Protein AF-A0A0C9ZPS2-F1 (afdb_monomer_lite)

Foldseek 3Di:
DPQDPDPDDPVLVVLVVLLVVLVVCLVPVAPDAAALVLLVVLLVVLVVQLVCLVVDPQRLQLDHNVVSVVLNVVSVVLSVRHRHRDSVSSNSSSVSSSSVSVSCSRQVNPDDQGNPGLLDASVDDDDDPDPVVVVVCCVLLLNLLVVLLSLLSSQQHSLAGSVVSVLVVLVVLLVVLVVLLVLLVVLLVVLVVVLPDPLLVVDPLLNVLSVLLNVLSVQLNVLSVVSNVVSVVCSPDDSVVVSVVLVVQQPDPNGCSVVSCSSSSSVSSNVSSVVSNVVSVVVSQVPPPDPVSCVVVVVVVVVVVVVVVVVSCVVVPVPCVVVVVCVVVVCCVVVVVVPVPD

Radius of gyration: 28.81 Å; chains: 1; bounding box: 61×49×98 Å

Structure (mmCIF, N/CA/C/O backbone):
data_AF-A0A0C9ZPS2-F1
#
_entry.id   AF-A0A0C9ZPS2-F1
#
loop_
_atom_site.group_PDB
_atom_site.id
_atom_site.type_symbol
_atom_site.label_atom_id
_atom_site.label_alt_id
_atom_site.label_comp_id
_atom_site.label_asym_id
_atom_site.label_entity_id
_atom_site.label_seq_id
_atom_site.pdbx_PDB_ins_code
_atom_site.Cartn_x
_atom_site.Cartn_y
_atom_site.Cartn_z
_atom_site.occupancy
_atom_site.B_iso_or_equiv
_atom_site.auth_seq_id
_atom_site.auth_comp_id
_atom_site.auth_asym_id
_atom_site.auth_atom_id
_atom_site.pdbx_PDB_model_num
ATOM 1 N N . MET A 1 1 ? -22.170 5.624 14.300 1.00 45.09 1 MET A N 1
ATOM 2 C CA . MET A 1 1 ? -23.322 4.690 14.312 1.00 45.09 1 MET A CA 1
ATOM 3 C C . MET A 1 1 ? -24.241 4.831 13.096 1.00 45.09 1 MET A C 1
ATOM 5 O O . MET A 1 1 ? -24.738 3.811 12.652 1.00 45.09 1 MET A O 1
ATOM 9 N N . ASN A 1 2 ? -24.430 6.018 12.502 1.00 38.62 2 ASN A N 1
ATOM 10 C CA . ASN A 1 2 ? -25.438 6.270 11.446 1.00 38.62 2 ASN A CA 1
ATOM 11 C C . ASN A 1 2 ? -25.177 5.662 10.044 1.00 38.62 2 ASN A C 1
ATOM 13 O O . ASN A 1 2 ? -25.732 6.153 9.067 1.00 38.62 2 ASN A O 1
ATOM 17 N N . LYS A 1 3 ? -24.326 4.640 9.900 1.00 58.53 3 LYS A N 1
ATOM 18 C CA . LYS A 1 3 ? -23.924 4.117 8.576 1.00 58.53 3 LYS A CA 1
ATOM 19 C C . LYS A 1 3 ? -24.076 2.605 8.386 1.00 58.53 3 LYS A C 1
ATOM 21 O O . LYS A 1 3 ? -23.856 2.121 7.285 1.00 58.53 3 LYS A O 1
ATOM 26 N N . ILE A 1 4 ? -24.469 1.867 9.424 1.00 65.75 4 ILE A N 1
ATOM 27 C CA . ILE A 1 4 ? -24.630 0.408 9.355 1.00 65.75 4 ILE A CA 1
ATOM 28 C C . ILE A 1 4 ? -26.065 0.100 8.913 1.00 65.75 4 ILE A C 1
ATOM 30 O O . ILE A 1 4 ? -27.012 0.613 9.510 1.00 65.75 4 ILE A O 1
ATOM 34 N N . ARG A 1 5 ? -26.229 -0.695 7.850 1.00 69.31 5 ARG A N 1
ATOM 35 C CA . ARG A 1 5 ? -27.532 -1.087 7.277 1.00 69.31 5 ARG A CA 1
ATOM 36 C C . ARG A 1 5 ? -27.808 -2.563 7.582 1.00 69.31 5 ARG A C 1
ATOM 38 O O . ARG A 1 5 ? -26.869 -3.314 7.776 1.00 69.31 5 ARG A O 1
ATOM 45 N N . GLY A 1 6 ? -29.069 -2.992 7.610 1.00 73.50 6 GLY A N 1
ATOM 46 C CA . GLY A 1 6 ? -29.407 -4.421 7.762 1.00 73.50 6 GLY A CA 1
ATOM 47 C C . GLY A 1 6 ? -29.351 -4.969 9.195 1.00 73.50 6 GLY A C 1
ATOM 48 O O . GLY A 1 6 ? -29.211 -6.170 9.396 1.00 73.50 6 GLY A O 1
ATOM 49 N N . VAL A 1 7 ? -29.453 -4.109 10.216 1.00 78.69 7 VAL A N 1
ATOM 50 C CA . VAL A 1 7 ? -29.582 -4.560 11.612 1.00 78.69 7 VAL A CA 1
ATOM 51 C C . VAL A 1 7 ? -31.034 -4.948 11.893 1.00 78.69 7 VAL A C 1
ATOM 53 O O . VAL A 1 7 ? -31.876 -4.076 12.091 1.00 78.69 7 VAL A O 1
ATOM 56 N N . GLU A 1 8 ? -31.316 -6.251 11.939 1.00 80.06 8 GLU A N 1
ATOM 57 C CA . GLU A 1 8 ? -32.680 -6.774 12.141 1.00 80.06 8 GLU A CA 1
ATOM 58 C C . GLU A 1 8 ? -32.871 -7.446 13.512 1.00 80.06 8 GLU A C 1
ATOM 60 O O . GLU A 1 8 ? -33.899 -7.275 14.171 1.00 80.06 8 GLU A O 1
ATOM 65 N N . HIS A 1 9 ? -31.864 -8.175 14.003 1.00 84.44 9 HIS A N 1
ATOM 66 C CA . HIS A 1 9 ? -31.984 -8.945 15.241 1.00 84.44 9 HIS A CA 1
ATOM 67 C C . HIS A 1 9 ? -31.582 -8.155 16.495 1.00 84.44 9 HIS A C 1
ATOM 69 O O . HIS A 1 9 ? -30.502 -7.565 16.586 1.00 84.44 9 HIS A O 1
ATOM 75 N N . LYS A 1 10 ? -32.403 -8.253 17.551 1.00 85.12 10 LYS A N 1
ATOM 76 C CA . LYS A 1 10 ? -32.130 -7.644 18.870 1.00 85.12 10 LYS A CA 1
ATOM 77 C C . LYS A 1 10 ? -30.831 -8.143 19.515 1.00 85.12 10 LYS A C 1
ATOM 79 O O . LYS A 1 10 ? -30.167 -7.384 20.217 1.00 85.12 10 LYS A O 1
ATOM 84 N N . SER A 1 11 ? -30.445 -9.394 19.256 1.00 84.56 11 SER A N 1
ATOM 85 C CA . SER A 1 11 ? -29.170 -9.967 19.711 1.00 84.56 11 SER A CA 1
ATOM 86 C C . SER A 1 11 ? -27.966 -9.174 19.207 1.00 84.56 11 SER A C 1
ATOM 88 O O . SER A 1 11 ? -26.976 -9.048 19.921 1.00 84.56 11 SER A O 1
ATOM 90 N N . HIS A 1 12 ? -28.068 -8.604 18.006 1.00 87.94 12 HIS A N 1
ATOM 91 C CA . HIS A 1 12 ? -27.021 -7.786 17.416 1.00 87.94 12 HIS A CA 1
ATOM 92 C C . HIS A 1 12 ? -27.020 -6.357 17.977 1.00 87.94 12 HIS A C 1
ATOM 94 O O . HIS A 1 12 ? -25.969 -5.824 18.335 1.00 87.94 12 HIS A O 1
ATOM 100 N N . VAL A 1 13 ? -28.213 -5.775 18.166 1.00 89.38 13 VAL A N 1
ATOM 101 C CA . VAL A 1 13 ? -28.405 -4.459 18.811 1.00 89.38 13 VAL A CA 1
ATOM 102 C C . VAL A 1 13 ? -27.791 -4.415 20.216 1.00 89.38 13 VAL A C 1
ATOM 104 O O . VAL A 1 13 ? -27.315 -3.362 20.641 1.00 89.38 13 VAL A O 1
ATOM 107 N N . ARG A 1 14 ? -27.714 -5.556 20.919 1.00 92.06 14 ARG A N 1
ATOM 108 C CA . ARG A 1 14 ? -27.013 -5.668 22.208 1.00 92.06 14 ARG A CA 1
ATOM 109 C C . ARG A 1 14 ? -25.600 -5.085 22.156 1.00 92.06 14 ARG A C 1
ATOM 111 O O . ARG A 1 14 ? -25.243 -4.337 23.055 1.00 92.06 14 ARG A O 1
ATOM 118 N N . TYR A 1 15 ? -24.814 -5.372 21.116 1.00 92.25 15 TYR A N 1
ATOM 119 C CA . TYR A 1 15 ? -23.437 -4.873 21.024 1.00 92.25 15 TYR A CA 1
ATOM 120 C C . TYR A 1 15 ? -23.373 -3.349 20.876 1.00 92.25 15 TYR A C 1
ATOM 122 O O . TYR A 1 15 ? -22.506 -2.706 21.468 1.00 92.25 15 TYR A O 1
ATOM 130 N N . ALA A 1 16 ? -24.322 -2.758 20.144 1.00 90.62 16 ALA A N 1
ATOM 131 C CA . ALA A 1 16 ? -24.465 -1.308 20.049 1.00 90.62 16 ALA A CA 1
ATOM 132 C C . ALA A 1 16 ? -24.838 -0.677 21.398 1.00 90.62 16 ALA A C 1
ATOM 134 O O . ALA A 1 16 ? -24.255 0.339 21.780 1.00 90.62 16 ALA A O 1
ATOM 135 N N . LEU A 1 17 ? -25.776 -1.283 22.131 1.00 93.56 17 LEU A N 1
ATOM 136 C CA . LEU A 1 17 ? -26.173 -0.817 23.461 1.00 93.56 17 LEU A CA 1
ATOM 137 C C . LEU A 1 17 ? -25.036 -0.958 24.475 1.00 93.56 17 LEU A C 1
ATOM 139 O O . LEU A 1 17 ? -24.775 -0.018 25.218 1.00 93.56 17 LEU A O 1
ATOM 143 N N . GLU A 1 18 ? -24.315 -2.080 24.469 1.00 94.31 18 GLU A N 1
ATOM 144 C CA . GLU A 1 18 ? -23.120 -2.274 25.296 1.00 94.31 18 GLU A CA 1
ATOM 145 C C . GLU A 1 18 ? -22.061 -1.212 24.986 1.00 94.31 18 GLU A C 1
ATOM 147 O O . GLU A 1 18 ? -21.514 -0.602 25.903 1.00 94.31 18 GLU A O 1
ATOM 152 N N . ALA A 1 19 ? -21.801 -0.924 23.708 1.00 93.31 19 ALA A N 1
ATOM 153 C CA . ALA A 1 19 ? -20.870 0.133 23.328 1.00 93.31 19 ALA A CA 1
ATOM 154 C C . ALA A 1 19 ? -21.321 1.515 23.843 1.00 93.31 19 ALA A C 1
ATOM 156 O O . ALA A 1 19 ? -20.486 2.296 24.300 1.00 93.31 19 ALA A O 1
ATOM 157 N N . GLN A 1 20 ? -22.622 1.821 23.821 1.00 93.88 20 GLN A N 1
ATOM 158 C CA . GLN A 1 20 ? -23.152 3.070 24.384 1.00 93.88 20 GLN A CA 1
ATOM 159 C C . GLN A 1 20 ? -23.093 3.110 25.914 1.00 93.88 20 GLN A C 1
ATOM 161 O O . GLN A 1 20 ? -22.734 4.138 26.486 1.00 93.88 20 GLN A O 1
ATOM 166 N N . TYR A 1 21 ? -23.360 1.990 26.583 1.00 95.44 21 TYR A N 1
ATOM 167 C CA . TYR A 1 21 ? -23.183 1.868 28.026 1.00 95.44 21 TYR A CA 1
ATOM 168 C C . TYR A 1 21 ? -21.731 2.158 28.420 1.00 95.44 21 TYR A C 1
ATOM 170 O O . TYR A 1 21 ? -21.472 3.049 29.226 1.00 95.44 21 TYR A O 1
ATOM 178 N N . TRP A 1 22 ? -20.767 1.487 27.786 1.00 96.00 22 TRP A N 1
ATOM 179 C CA . TRP A 1 22 ? -19.351 1.723 28.061 1.00 96.00 22 TRP A CA 1
ATOM 180 C C . TRP A 1 22 ? -18.902 3.125 27.659 1.00 96.00 22 TRP A C 1
ATOM 182 O O . TRP A 1 22 ? -18.031 3.687 28.311 1.00 96.00 22 TRP A O 1
ATOM 192 N N . ARG A 1 23 ? -19.532 3.742 26.650 1.00 94.75 23 ARG A N 1
ATOM 193 C CA . ARG A 1 23 ? -19.309 5.158 26.331 1.00 94.75 23 ARG A CA 1
ATOM 194 C C . ARG A 1 23 ? -19.738 6.071 27.471 1.00 94.75 23 ARG A C 1
ATOM 196 O O . ARG A 1 23 ? -19.024 7.018 27.777 1.00 94.75 23 ARG A O 1
ATOM 203 N N . HIS A 1 24 ? -20.877 5.795 28.093 1.00 95.00 24 HIS A N 1
ATOM 204 C CA . HIS A 1 24 ? -21.323 6.541 29.261 1.00 95.00 24 HIS A CA 1
ATOM 205 C C . HIS A 1 24 ? -20.365 6.344 30.447 1.00 95.00 24 HIS A C 1
ATOM 207 O O . HIS A 1 24 ? -19.965 7.328 31.060 1.00 95.00 24 HIS A O 1
ATOM 213 N N . VAL A 1 25 ? -19.929 5.109 30.728 1.00 94.81 25 VAL A N 1
ATOM 214 C CA . VAL A 1 25 ? -18.935 4.837 31.788 1.00 94.81 25 VAL A CA 1
ATOM 215 C C . VAL A 1 25 ? -17.610 5.556 31.515 1.00 94.81 25 VAL A C 1
ATOM 217 O O . VAL A 1 25 ? -17.033 6.137 32.425 1.00 94.81 25 VAL A O 1
ATOM 220 N N . GLU A 1 26 ? -17.155 5.569 30.262 1.00 94.31 26 GLU A N 1
ATOM 221 C CA . GLU A 1 26 ? -15.950 6.287 29.838 1.00 94.31 26 GLU A CA 1
ATOM 222 C C . GLU A 1 26 ? -16.069 7.803 30.074 1.00 94.31 26 GLU A C 1
ATOM 224 O O . GLU A 1 26 ? -15.111 8.436 30.498 1.00 94.31 26 GLU A O 1
ATOM 229 N N . LEU A 1 27 ? -17.229 8.405 29.799 1.00 93.94 27 LEU A N 1
ATOM 230 C CA . LEU A 1 27 ? -17.442 9.843 30.004 1.00 93.94 27 LEU A CA 1
ATOM 231 C C . LEU A 1 27 ? -17.634 10.215 31.483 1.00 93.94 27 LEU A C 1
ATOM 233 O O . LEU A 1 27 ? -17.346 11.346 31.863 1.00 93.94 27 LEU A O 1
ATOM 237 N N . PHE A 1 28 ? -18.106 9.274 32.305 1.00 94.19 28 PHE A N 1
ATOM 238 C CA . PHE A 1 28 ? -18.419 9.482 33.720 1.00 94.19 28 PHE A CA 1
ATOM 239 C C . PHE A 1 28 ? -17.846 8.348 34.597 1.00 94.19 28 PHE A C 1
ATOM 241 O O . PHE A 1 28 ? -18.617 7.542 35.140 1.00 94.19 28 PHE A O 1
ATOM 248 N N . PRO A 1 29 ? -16.507 8.258 34.742 1.00 92.38 29 PRO A N 1
ATOM 249 C CA . PRO A 1 29 ? -15.853 7.154 35.450 1.00 92.38 29 PRO A CA 1
ATOM 250 C C . PRO A 1 29 ? -15.862 7.300 36.982 1.00 92.38 29 PRO A C 1
ATOM 252 O O . PRO A 1 29 ? -15.578 6.334 37.687 1.00 92.38 29 PRO A O 1
ATOM 255 N N . ASN A 1 30 ? -16.180 8.489 37.495 1.00 90.94 30 ASN A N 1
ATOM 256 C CA . ASN A 1 30 ? -16.033 8.845 38.908 1.00 90.94 30 ASN A CA 1
ATOM 257 C C . ASN A 1 30 ? -16.951 8.025 39.823 1.00 90.94 30 ASN A C 1
ATOM 259 O O . ASN A 1 30 ? -18.085 7.717 39.449 1.00 90.94 30 ASN A O 1
ATOM 263 N N . LYS A 1 31 ? -16.482 7.747 41.050 1.00 87.69 31 LYS A N 1
ATOM 264 C CA . LYS A 1 31 ? -17.233 7.034 42.106 1.00 87.69 31 LYS A CA 1
ATOM 265 C C . LYS A 1 31 ? -17.808 5.685 41.654 1.00 87.69 31 LYS A C 1
ATOM 267 O O . LYS A 1 31 ? -18.937 5.324 41.989 1.00 87.69 31 LYS A O 1
ATOM 272 N N . ARG A 1 32 ? -17.054 4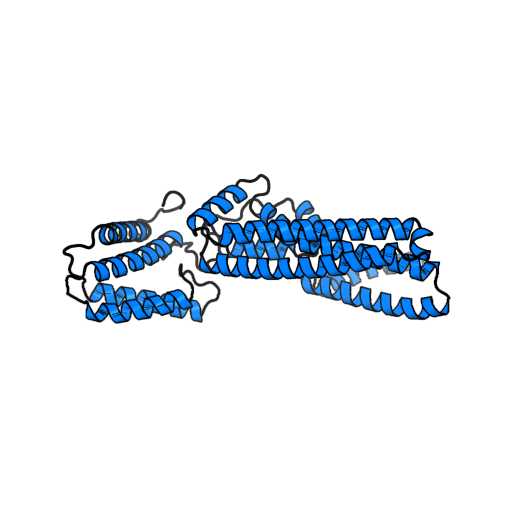.959 40.827 1.00 88.75 32 ARG A N 1
ATOM 273 C CA . ARG A 1 32 ? -17.403 3.613 40.368 1.00 88.75 32 ARG A CA 1
ATOM 274 C C . ARG A 1 32 ? -16.363 2.629 40.871 1.00 88.75 32 ARG A C 1
ATOM 276 O O . ARG A 1 32 ? -15.170 2.809 40.642 1.00 88.75 32 ARG A O 1
ATOM 283 N N . LEU A 1 33 ? -16.842 1.556 41.483 1.00 89.56 33 LEU A N 1
ATOM 284 C CA . LEU A 1 33 ? -16.036 0.372 41.735 1.00 89.56 33 LEU A CA 1
ATOM 285 C C . LEU A 1 33 ? -15.786 -0.341 40.410 1.00 89.56 33 LEU A C 1
ATOM 287 O O . LEU A 1 33 ? -16.708 -0.468 39.599 1.00 89.56 33 LEU A O 1
ATOM 291 N N . LEU A 1 34 ? -14.556 -0.804 40.198 1.00 88.31 34 LEU A N 1
ATOM 292 C CA . LEU A 1 34 ? -14.186 -1.600 39.034 1.00 88.31 34 LEU A CA 1
ATOM 293 C C . LEU A 1 34 ? -14.261 -3.096 39.378 1.00 88.31 34 LEU A C 1
ATOM 295 O O . LEU A 1 34 ? -13.354 -3.604 40.037 1.00 88.31 34 LEU A O 1
ATOM 299 N N . PRO A 1 35 ? -15.305 -3.827 38.949 1.00 92.44 35 PRO A N 1
ATOM 300 C CA . PRO A 1 35 ? -15.450 -5.230 39.309 1.00 92.44 35 PRO A CA 1
ATOM 301 C C . PRO A 1 35 ? -14.378 -6.086 38.630 1.00 92.44 35 PRO A C 1
ATOM 303 O O . PRO A 1 35 ? -14.129 -5.945 37.429 1.00 92.44 35 PRO A O 1
ATOM 306 N N . GLU A 1 36 ? -13.784 -7.015 39.376 1.00 92.75 36 GLU A N 1
ATOM 307 C CA . GLU A 1 36 ? -12.713 -7.890 38.877 1.00 92.75 36 GLU A CA 1
ATOM 308 C C . GLU A 1 36 ? -13.127 -8.690 37.630 1.00 92.75 36 GLU A C 1
ATOM 310 O O . GLU A 1 36 ? -12.380 -8.782 36.656 1.00 92.75 36 GLU A O 1
ATOM 315 N N . ASN A 1 37 ? -14.364 -9.194 37.602 1.00 93.69 37 ASN A N 1
ATOM 316 C CA . ASN A 1 37 ? -14.893 -9.972 36.479 1.00 93.69 37 ASN A CA 1
ATOM 317 C C . ASN A 1 37 ? -14.904 -9.196 35.150 1.00 93.69 37 ASN A C 1
ATOM 319 O O . ASN A 1 37 ? -14.784 -9.799 34.083 1.00 93.69 37 ASN A O 1
ATOM 323 N N . VAL A 1 38 ? -15.044 -7.868 35.191 1.00 93.44 38 VAL A N 1
ATOM 324 C CA . VAL A 1 38 ? -14.991 -7.022 33.992 1.00 93.44 38 VAL A CA 1
ATOM 325 C C . VAL A 1 38 ? -13.563 -6.961 33.455 1.00 93.44 38 VAL A C 1
ATOM 327 O O . VAL A 1 38 ? -13.371 -7.071 32.244 1.00 93.44 38 VAL A O 1
ATOM 330 N N . ILE A 1 39 ? -12.571 -6.824 34.340 1.00 93.88 39 ILE A N 1
ATOM 331 C CA . ILE A 1 39 ? -11.151 -6.781 33.966 1.00 93.88 39 ILE A CA 1
ATOM 332 C C . ILE A 1 39 ? -10.733 -8.123 33.362 1.00 93.88 39 ILE A C 1
ATOM 334 O O . ILE A 1 39 ? -10.152 -8.146 32.279 1.00 93.88 39 ILE A O 1
ATOM 338 N N . VAL A 1 40 ? -11.105 -9.236 34.004 1.00 95.19 40 VAL A N 1
ATOM 339 C CA . VAL A 1 40 ? -10.828 -10.594 33.507 1.00 95.19 40 VAL A CA 1
ATOM 340 C C . VAL A 1 40 ? -11.446 -10.806 32.126 1.00 95.19 40 VAL A C 1
ATOM 342 O O . VAL A 1 40 ? -10.761 -11.226 31.197 1.00 95.19 40 VAL A O 1
ATOM 345 N N . LYS A 1 41 ? -12.716 -10.429 31.941 1.00 94.94 41 LYS A N 1
ATOM 346 C CA . LYS A 1 41 ? -13.384 -10.542 30.639 1.00 94.94 41 LYS A CA 1
ATOM 347 C C . LYS A 1 41 ? -12.711 -9.688 29.562 1.00 94.94 41 LYS A C 1
ATOM 349 O O . LYS A 1 41 ? -12.599 -10.118 28.416 1.00 94.94 41 LYS A O 1
ATOM 354 N N . LEU A 1 42 ? -12.277 -8.474 29.902 1.00 95.00 42 LEU A N 1
ATOM 355 C CA . LEU A 1 42 ? -11.532 -7.627 28.973 1.00 95.00 42 LEU A CA 1
ATOM 356 C C . LEU A 1 42 ? -10.184 -8.264 28.611 1.00 95.00 42 LEU A C 1
ATOM 358 O O . LEU A 1 42 ? -9.830 -8.286 27.434 1.00 95.00 42 LEU A O 1
ATOM 362 N N . LYS A 1 43 ? -9.471 -8.824 29.593 1.00 95.00 43 LYS A N 1
ATOM 363 C CA . LYS A 1 43 ? -8.208 -9.538 29.381 1.00 95.00 43 LYS A CA 1
ATOM 364 C C . LYS A 1 43 ? -8.376 -10.690 28.398 1.00 95.00 43 LYS A C 1
ATOM 366 O O . LYS A 1 43 ? -7.620 -10.770 27.436 1.00 95.00 43 LYS A O 1
ATOM 371 N N . GLU A 1 44 ? -9.399 -11.523 28.575 1.00 95.62 44 GLU A N 1
ATOM 372 C CA . GLU A 1 44 ? -9.701 -12.622 27.650 1.00 95.62 44 GLU A CA 1
ATOM 373 C C . GLU A 1 44 ? -9.980 -12.127 26.226 1.00 95.62 44 GLU A C 1
ATOM 375 O O . GLU A 1 44 ? -9.483 -12.708 25.262 1.00 95.62 44 GLU A O 1
ATOM 380 N N . ILE A 1 45 ? -10.727 -11.027 26.073 1.00 93.94 45 ILE A N 1
ATOM 381 C CA . ILE A 1 45 ? -11.003 -10.430 24.757 1.00 93.94 45 ILE A CA 1
ATOM 382 C C . ILE A 1 45 ? -9.709 -9.941 24.092 1.00 93.94 45 ILE A C 1
ATOM 384 O O . ILE A 1 45 ? -9.516 -10.167 22.898 1.00 93.94 45 ILE A O 1
ATOM 388 N N . VAL A 1 46 ? -8.825 -9.285 24.847 1.00 94.00 46 VAL A N 1
ATOM 389 C CA . VAL A 1 46 ? -7.536 -8.793 24.336 1.00 94.00 46 VAL A CA 1
ATOM 390 C C . VAL A 1 46 ? -6.616 -9.960 23.967 1.00 94.00 46 VAL A C 1
ATOM 392 O O . VAL A 1 46 ? -6.011 -9.940 22.899 1.00 94.00 46 VAL A O 1
ATOM 395 N N . MET A 1 47 ? -6.556 -11.010 24.791 1.00 93.56 47 MET A N 1
ATOM 396 C CA . MET A 1 47 ? -5.797 -12.229 24.490 1.00 93.56 47 MET A CA 1
ATOM 397 C C . MET A 1 47 ? -6.317 -12.930 23.234 1.00 93.56 47 MET A C 1
ATOM 399 O O . MET A 1 47 ? -5.521 -13.342 22.393 1.00 93.56 47 MET A O 1
ATOM 403 N N . PHE A 1 48 ? -7.639 -13.029 23.078 1.00 92.81 48 PHE A N 1
ATOM 404 C CA . PHE A 1 48 ? -8.257 -13.573 21.871 1.00 92.81 48 PHE A CA 1
ATOM 405 C C . PHE A 1 48 ? -7.871 -12.757 20.632 1.00 92.81 48 PHE A C 1
ATOM 407 O O . PHE A 1 48 ? -7.418 -13.329 19.646 1.00 92.81 48 PHE A O 1
ATOM 414 N N . ALA A 1 49 ? -7.970 -11.426 20.701 1.00 90.81 49 ALA A N 1
ATOM 415 C CA . ALA A 1 49 ? -7.570 -10.547 19.603 1.00 90.81 49 ALA A CA 1
ATOM 416 C C . ALA A 1 49 ? -6.076 -10.687 19.261 1.00 90.81 49 ALA A C 1
ATOM 418 O O . ALA A 1 49 ? -5.701 -10.639 18.091 1.00 90.81 49 ALA A O 1
ATOM 419 N N . GLN A 1 50 ? -5.219 -10.902 20.264 1.00 90.94 50 GLN A N 1
ATOM 420 C CA . GLN A 1 50 ? -3.797 -11.148 20.037 1.00 90.94 50 GLN A CA 1
ATOM 421 C C . GLN A 1 50 ? -3.556 -12.495 19.355 1.00 90.94 50 GLN A C 1
ATOM 423 O O . GLN A 1 50 ? -2.765 -12.574 18.419 1.00 90.94 50 GLN A O 1
ATOM 428 N N . ALA A 1 51 ? -4.247 -13.548 19.793 1.00 90.56 51 ALA A N 1
ATOM 429 C CA . ALA A 1 51 ? -4.167 -14.859 19.163 1.00 90.56 51 ALA A CA 1
ATOM 430 C C . ALA A 1 51 ? -4.638 -14.800 17.702 1.00 90.56 51 ALA A C 1
ATOM 432 O O . ALA A 1 51 ? -3.977 -15.350 16.825 1.00 90.56 51 ALA A O 1
ATOM 433 N N . GLU A 1 52 ? -5.722 -14.078 17.419 1.00 88.25 52 GLU A N 1
ATOM 434 C CA . GLU A 1 52 ? -6.221 -13.862 16.058 1.00 88.25 52 GLU A CA 1
ATOM 435 C C . GLU A 1 52 ? -5.204 -13.085 15.207 1.00 88.25 52 GLU A C 1
ATOM 437 O O . GLU A 1 52 ? -4.894 -13.507 14.099 1.00 88.25 52 GLU A O 1
ATOM 442 N N . ASN A 1 53 ? -4.590 -12.026 15.746 1.00 85.81 53 ASN A N 1
ATOM 443 C CA . ASN A 1 53 ? -3.516 -11.288 15.068 1.00 85.81 53 ASN A CA 1
ATOM 444 C C . ASN A 1 53 ? -2.279 -12.148 14.749 1.00 85.81 53 ASN A C 1
ATOM 446 O O . ASN A 1 53 ? -1.574 -11.863 13.785 1.00 85.81 53 ASN A O 1
ATOM 450 N N . ILE A 1 54 ? -1.981 -13.165 15.566 1.00 85.88 54 ILE A N 1
ATOM 451 C CA . ILE A 1 54 ? -0.860 -14.092 15.337 1.00 85.88 54 ILE A CA 1
ATOM 452 C C . ILE A 1 54 ? -1.235 -15.168 14.313 1.00 85.88 54 ILE A C 1
ATOM 454 O O . ILE A 1 54 ? -0.396 -15.591 13.521 1.00 85.88 54 ILE A O 1
ATOM 458 N N . THR A 1 55 ? -2.480 -15.641 14.353 1.00 87.31 55 THR A N 1
ATOM 459 C CA . THR A 1 55 ? -2.934 -16.808 13.582 1.00 87.31 55 THR A CA 1
ATOM 460 C C . THR A 1 55 ? -3.588 -16.452 12.249 1.00 87.31 55 THR A C 1
ATOM 462 O O . THR A 1 55 ? -3.698 -17.326 11.392 1.00 87.31 55 THR A O 1
ATOM 465 N N . SER A 1 56 ? -3.999 -15.197 12.047 1.00 82.75 56 SER A N 1
ATOM 466 C CA . SER A 1 56 ? -4.714 -14.743 10.854 1.00 82.75 56 SER A CA 1
ATOM 467 C C . SER A 1 56 ? -4.210 -13.393 10.338 1.00 82.75 56 SER A C 1
ATOM 469 O O . SER A 1 56 ? -4.128 -12.404 11.066 1.00 82.75 56 SER A O 1
ATOM 471 N N . GLU A 1 57 ? -3.965 -13.317 9.027 1.00 75.06 57 GLU A N 1
ATOM 472 C CA . GLU A 1 57 ? -3.669 -12.058 8.330 1.00 75.06 57 GLU A CA 1
ATOM 473 C C . GLU A 1 57 ? -4.897 -11.137 8.188 1.00 75.06 57 GLU A C 1
ATOM 475 O O . GLU A 1 57 ? -4.764 -9.951 7.863 1.00 75.06 57 GLU A O 1
ATOM 480 N N . THR A 1 58 ? -6.102 -11.675 8.387 1.00 77.25 58 THR A N 1
ATOM 481 C CA . THR A 1 58 ? -7.390 -11.001 8.166 1.00 77.25 58 THR A CA 1
ATOM 482 C C . THR A 1 58 ? -8.136 -10.696 9.463 1.00 77.25 58 THR A C 1
ATOM 484 O O . THR A 1 58 ? -9.312 -10.348 9.406 1.00 77.25 58 THR A O 1
ATOM 487 N N . CYS A 1 59 ? -7.436 -10.711 10.605 1.00 80.69 59 CYS A N 1
ATOM 488 C CA . CYS A 1 59 ? -7.976 -10.442 11.942 1.00 80.69 59 CYS A CA 1
ATOM 489 C C . CYS A 1 59 ? -8.935 -9.240 11.992 1.00 80.69 59 CYS A C 1
ATOM 491 O O . CYS A 1 59 ? -8.603 -8.158 11.494 1.00 80.69 59 CYS A O 1
ATOM 493 N N . LEU A 1 60 ? -10.101 -9.426 12.621 1.00 82.19 60 LEU A N 1
ATOM 494 C CA . LEU A 1 60 ? -11.170 -8.424 12.747 1.00 82.19 60 LEU A CA 1
ATOM 495 C C . LEU A 1 60 ? -10.938 -7.404 13.873 1.00 82.19 60 LEU A C 1
ATOM 497 O O . LEU A 1 60 ? -11.739 -6.473 14.040 1.00 82.19 60 LEU A O 1
ATOM 501 N N . ALA A 1 61 ? -9.872 -7.571 14.659 1.00 82.06 61 ALA A N 1
ATOM 502 C CA . ALA A 1 61 ? -9.526 -6.649 15.728 1.00 82.06 61 ALA A CA 1
ATOM 503 C C . ALA A 1 61 ? -9.242 -5.236 15.174 1.00 82.06 61 ALA A C 1
ATOM 505 O O . ALA A 1 61 ? -8.587 -5.077 14.143 1.00 82.06 61 ALA A O 1
ATOM 506 N N . PRO A 1 62 ? -9.695 -4.175 15.865 1.00 75.31 62 PRO A N 1
ATOM 507 C CA . PRO A 1 62 ? -9.530 -2.803 15.384 1.00 75.31 62 PRO A CA 1
ATOM 508 C C . PRO A 1 62 ? -8.112 -2.230 15.589 1.00 75.31 62 PRO A C 1
ATOM 510 O O . PRO A 1 62 ? -7.886 -1.070 15.249 1.00 75.31 62 PRO A O 1
ATOM 513 N N . PHE A 1 63 ? -7.179 -3.014 16.139 1.00 81.69 63 PHE A N 1
ATOM 514 C CA . PHE A 1 63 ? -5.834 -2.594 16.548 1.00 81.69 63 PHE A CA 1
ATOM 515 C C . PHE A 1 63 ? -4.764 -3.516 15.960 1.00 81.69 63 PHE A C 1
ATOM 517 O O . PHE A 1 63 ? -5.029 -4.692 15.698 1.00 81.69 63 PHE A O 1
ATOM 524 N N . ALA A 1 64 ? -3.549 -2.996 15.787 1.00 79.06 64 ALA A N 1
ATOM 525 C CA . ALA A 1 64 ? -2.410 -3.798 15.349 1.00 79.06 64 ALA A CA 1
ATOM 526 C C . ALA A 1 64 ? -1.876 -4.705 16.463 1.00 79.06 64 ALA A C 1
ATOM 528 O O . ALA A 1 64 ? -2.155 -4.505 17.641 1.00 79.06 64 ALA A O 1
ATOM 529 N N . SER A 1 65 ? -1.099 -5.720 16.083 1.00 83.06 65 SER A N 1
ATOM 530 C CA . SER A 1 65 ? -0.558 -6.720 17.014 1.00 83.06 65 SER A CA 1
ATOM 531 C C . SER A 1 65 ? 0.287 -6.104 18.141 1.00 83.06 65 SER A C 1
ATOM 533 O O . SER A 1 65 ? 0.177 -6.509 19.294 1.00 83.06 65 SER A O 1
ATOM 535 N N . ASP A 1 66 ? 1.085 -5.078 17.841 1.00 83.75 66 ASP A N 1
ATOM 536 C CA . ASP A 1 66 ? 1.885 -4.331 18.819 1.00 83.75 66 ASP A CA 1
ATOM 537 C C . ASP A 1 66 ? 1.017 -3.496 19.778 1.00 83.75 66 ASP A C 1
ATOM 539 O O . ASP A 1 66 ? 1.270 -3.447 20.987 1.00 83.75 66 ASP A O 1
ATOM 543 N N . GLU A 1 67 ? -0.048 -2.886 19.259 1.00 86.88 67 GLU A N 1
ATOM 544 C CA . GLU A 1 67 ? -1.031 -2.153 20.056 1.00 86.88 67 GLU A CA 1
ATOM 545 C C . GLU A 1 67 ? -1.807 -3.096 20.985 1.00 86.88 67 GLU A C 1
ATOM 547 O O . GLU A 1 67 ? -1.942 -2.800 22.170 1.00 86.88 67 GLU A O 1
ATOM 552 N N . VAL A 1 68 ? -2.272 -4.251 20.491 1.00 88.81 68 VAL A N 1
ATOM 553 C CA . VAL A 1 68 ? -2.989 -5.256 21.298 1.00 88.81 68 VAL A CA 1
ATOM 554 C C . VAL A 1 68 ? -2.075 -5.848 22.377 1.00 88.81 68 VAL A C 1
ATOM 556 O O . VAL A 1 68 ? -2.507 -5.987 23.523 1.00 88.81 68 VAL A O 1
ATOM 559 N N . ALA A 1 69 ? -0.802 -6.116 22.071 1.00 89.56 69 ALA A N 1
ATOM 560 C CA . ALA A 1 69 ? 0.180 -6.541 23.070 1.00 89.56 69 ALA A CA 1
ATOM 561 C C . ALA A 1 69 ? 0.393 -5.477 24.165 1.00 89.56 69 ALA A C 1
ATOM 563 O O . ALA A 1 69 ? 0.426 -5.798 25.355 1.00 89.56 69 ALA A O 1
ATOM 564 N N . SER A 1 70 ? 0.460 -4.199 23.782 1.00 92.12 70 SER A N 1
ATOM 565 C CA . SER A 1 70 ? 0.551 -3.081 24.732 1.00 92.12 70 SER A CA 1
ATOM 566 C C . SER A 1 70 ? -0.717 -2.951 25.585 1.00 92.12 70 SER A C 1
ATOM 568 O O . SER A 1 70 ? -0.639 -2.716 26.792 1.00 92.12 70 SER A O 1
ATOM 570 N N . MET A 1 71 ? -1.897 -3.157 24.986 1.00 92.62 71 MET A N 1
ATOM 571 C CA . MET A 1 71 ? -3.169 -3.206 25.714 1.00 92.62 71 MET A CA 1
ATOM 572 C C . MET A 1 71 ? -3.192 -4.342 26.733 1.00 92.62 71 MET A C 1
ATOM 574 O O . MET A 1 71 ? -3.678 -4.129 27.841 1.00 92.62 71 MET A O 1
ATOM 578 N N . LEU A 1 72 ? -2.650 -5.516 26.399 1.00 92.94 72 LEU A N 1
ATOM 579 C CA . LEU A 1 72 ? -2.590 -6.648 27.321 1.00 92.94 72 LEU A CA 1
ATOM 580 C C . LEU A 1 72 ? -1.779 -6.303 28.577 1.00 92.94 72 LEU A C 1
ATOM 582 O O . LEU A 1 72 ? -2.268 -6.515 29.683 1.00 92.94 72 LEU A O 1
ATOM 586 N N . GLY A 1 73 ? -0.612 -5.667 28.419 1.00 93.31 73 GLY A N 1
ATOM 587 C CA . GLY A 1 73 ? 0.203 -5.211 29.552 1.00 93.31 73 GLY A CA 1
ATOM 588 C C . GLY A 1 73 ? -0.498 -4.171 30.440 1.00 93.31 73 GLY A C 1
ATOM 589 O O . GLY A 1 73 ? -0.384 -4.210 31.670 1.00 93.31 73 GLY A O 1
ATOM 590 N N . LEU A 1 74 ? -1.284 -3.268 29.838 1.00 93.12 74 LEU A N 1
ATOM 591 C CA . LEU A 1 74 ? -2.126 -2.332 30.591 1.00 93.12 74 LEU A CA 1
ATOM 592 C C . LEU A 1 74 ? -3.229 -3.065 31.364 1.00 93.12 74 LEU A C 1
ATOM 594 O O . LEU A 1 74 ? -3.439 -2.779 32.540 1.00 93.12 74 LEU A O 1
ATOM 598 N N . VAL A 1 75 ? -3.917 -4.020 30.734 1.00 93.12 75 VAL A N 1
ATOM 599 C CA . VAL A 1 75 ? -4.987 -4.797 31.377 1.00 93.12 75 VAL A CA 1
ATOM 600 C C . VAL A 1 75 ? -4.451 -5.672 32.512 1.00 93.12 75 VAL A C 1
ATOM 602 O O . VAL A 1 75 ? -5.086 -5.746 33.563 1.00 93.12 75 VAL A O 1
ATOM 605 N N . ASP A 1 76 ? -3.261 -6.252 32.361 1.00 92.25 76 ASP A N 1
ATOM 606 C CA . ASP A 1 76 ? -2.590 -6.988 33.436 1.00 92.25 76 ASP A CA 1
ATOM 607 C C . ASP A 1 76 ? -2.294 -6.092 34.641 1.00 92.25 76 ASP A C 1
ATOM 609 O O . ASP A 1 76 ? -2.561 -6.466 35.784 1.00 92.25 76 ASP A O 1
ATOM 613 N N . SER A 1 77 ? -1.834 -4.865 34.391 1.00 91.56 77 SER A N 1
ATOM 614 C CA . SER A 1 77 ? -1.592 -3.877 35.448 1.00 91.56 77 SER A CA 1
ATOM 615 C C . SER A 1 77 ? -2.886 -3.457 36.159 1.00 91.56 77 SER A C 1
ATOM 617 O O . SER A 1 77 ? -2.883 -3.207 37.368 1.00 91.56 77 SER A O 1
ATOM 619 N N . LEU A 1 78 ? -4.014 -3.418 35.439 1.00 91.75 78 LEU A N 1
ATOM 620 C CA . LEU A 1 78 ? -5.321 -3.043 35.985 1.00 91.75 78 LEU A CA 1
ATOM 621 C C . LEU A 1 78 ? -5.890 -4.066 36.973 1.00 91.75 78 LEU A C 1
ATOM 623 O O . LEU A 1 78 ? -6.696 -3.668 37.811 1.00 91.75 78 LEU A O 1
ATOM 627 N N . MET A 1 79 ? -5.443 -5.328 36.962 1.00 89.69 79 MET A N 1
ATOM 628 C CA . MET A 1 79 ? -5.854 -6.321 37.972 1.00 89.69 79 MET A CA 1
ATOM 629 C C . MET A 1 79 ? -5.529 -5.866 39.402 1.00 89.69 79 MET A C 1
ATOM 631 O O . MET A 1 79 ? -6.301 -6.122 40.318 1.00 89.69 79 MET A O 1
ATOM 635 N N . SER A 1 80 ? -4.449 -5.099 39.591 1.00 88.25 80 SER A N 1
ATOM 636 C CA . SER A 1 80 ? -4.099 -4.487 40.888 1.00 88.25 80 SER A CA 1
ATOM 637 C C . SER A 1 80 ? -5.063 -3.383 41.353 1.00 88.25 80 SER A C 1
ATOM 639 O O . SER A 1 80 ? -4.935 -2.877 42.463 1.00 88.25 80 SER A O 1
ATOM 641 N N . SER A 1 81 ? -5.983 -2.956 40.483 1.00 85.38 81 SER A N 1
ATOM 642 C CA . SER A 1 81 ? -7.017 -1.947 40.750 1.00 85.38 81 SER A CA 1
ATOM 643 C C . SER A 1 81 ? -8.407 -2.571 40.917 1.00 85.38 81 SER A C 1
ATOM 645 O O . SER A 1 81 ? -9.402 -1.845 40.939 1.00 85.38 81 SER A O 1
ATOM 647 N N . ALA A 1 82 ? -8.501 -3.903 40.947 1.00 87.19 82 ALA A N 1
ATOM 648 C CA . ALA A 1 82 ? -9.769 -4.606 41.064 1.00 87.19 82 ALA A CA 1
ATOM 649 C C . ALA A 1 82 ? -10.461 -4.275 42.393 1.00 87.19 82 ALA A C 1
ATOM 651 O O . ALA A 1 82 ? -9.827 -4.228 43.443 1.00 87.19 82 ALA A O 1
ATOM 652 N N . ASN A 1 83 ? -11.778 -4.072 42.337 1.00 89.62 83 ASN A N 1
ATOM 653 C CA . ASN A 1 83 ? -12.637 -3.739 43.477 1.00 89.62 83 ASN A CA 1
ATOM 654 C C . ASN A 1 83 ? -12.269 -2.431 44.205 1.00 89.62 83 ASN A C 1
ATOM 656 O O . ASN A 1 83 ? -12.776 -2.176 45.295 1.00 89.62 83 ASN A O 1
ATOM 660 N N . GLU A 1 84 ? -11.445 -1.578 43.592 1.00 87.50 84 GLU A N 1
ATOM 661 C CA . GLU A 1 84 ? -11.121 -0.245 44.092 1.00 87.50 84 GLU A CA 1
ATOM 662 C C . GLU A 1 84 ? -11.792 0.854 43.257 1.00 87.50 84 GLU A C 1
ATOM 664 O O . GLU A 1 84 ? -12.083 0.690 42.066 1.00 87.50 84 GLU A O 1
ATOM 669 N N . GLU A 1 85 ? -12.013 2.014 43.877 1.00 87.56 85 GLU A N 1
ATOM 670 C CA . GLU A 1 85 ? -12.493 3.218 43.196 1.00 87.56 85 GLU A CA 1
ATOM 671 C C . GLU A 1 85 ? -11.317 3.976 42.571 1.00 87.56 85 GLU A C 1
ATOM 673 O O . GLU A 1 85 ? -10.799 4.947 43.123 1.00 87.56 85 GLU A O 1
ATOM 678 N N . ARG A 1 86 ? -10.874 3.518 41.396 1.00 89.00 86 ARG A N 1
ATOM 679 C CA . ARG A 1 86 ? -9.842 4.199 40.600 1.00 89.00 86 ARG A CA 1
ATOM 680 C C . ARG A 1 86 ? -10.432 4.704 39.289 1.00 89.00 86 ARG A C 1
ATOM 682 O O . ARG A 1 86 ? -10.600 3.947 38.334 1.00 89.00 86 ARG A O 1
ATOM 689 N N . GLU A 1 87 ? -10.709 6.004 39.229 1.00 92.50 87 GLU A N 1
ATOM 690 C CA . GLU A 1 87 ? -11.417 6.650 38.110 1.00 92.50 87 GLU A CA 1
ATOM 691 C C . GLU A 1 87 ? -10.715 6.419 36.759 1.00 92.50 87 GLU A C 1
ATOM 693 O O . GLU A 1 87 ? -11.347 6.060 35.765 1.00 92.50 87 GLU A O 1
ATOM 698 N N . HIS A 1 88 ? -9.385 6.534 36.719 1.00 92.69 88 HIS A N 1
ATOM 699 C CA . HIS A 1 88 ? -8.613 6.296 35.496 1.00 92.69 88 HIS A CA 1
ATOM 700 C C . HIS A 1 88 ? -8.616 4.822 35.065 1.00 92.69 88 HIS A C 1
ATOM 702 O O . HIS A 1 88 ? -8.703 4.538 33.872 1.00 92.69 88 HIS A O 1
ATOM 708 N N . SER A 1 89 ? -8.594 3.880 36.010 1.00 92.50 89 SER A N 1
ATOM 709 C CA . SER A 1 89 ? -8.697 2.446 35.712 1.00 92.50 89 SER A CA 1
ATOM 710 C C . SER A 1 89 ? -10.062 2.107 35.107 1.00 92.50 89 SER A C 1
ATOM 712 O O . SER A 1 89 ? -10.137 1.408 34.094 1.00 92.50 89 SER A O 1
ATOM 714 N N . VAL A 1 90 ? -11.138 2.672 35.667 1.00 94.00 90 VAL A N 1
ATOM 715 C CA . VAL A 1 90 ? -12.500 2.557 35.121 1.00 94.00 90 VAL A CA 1
ATOM 716 C C . VAL A 1 90 ? -12.569 3.130 33.706 1.00 94.00 90 VAL A C 1
ATOM 718 O O . VAL A 1 90 ? -13.135 2.491 32.817 1.00 94.00 90 VAL A O 1
ATOM 721 N N . TRP A 1 91 ? -11.953 4.294 33.469 1.00 95.31 91 TRP A N 1
ATOM 722 C CA . TRP A 1 91 ? -11.896 4.907 32.143 1.00 95.31 91 TRP A CA 1
ATOM 723 C C . TRP A 1 91 ? -11.218 3.996 31.112 1.00 95.31 91 TRP A C 1
ATOM 725 O O . TRP A 1 91 ? -11.772 3.788 30.032 1.00 95.31 91 TRP A O 1
ATOM 735 N N . ILE A 1 92 ? -10.060 3.410 31.443 1.00 93.69 92 ILE A N 1
ATOM 736 C CA . ILE A 1 92 ? -9.313 2.534 30.525 1.00 93.69 92 ILE A CA 1
ATOM 737 C C . ILE A 1 92 ? -10.141 1.292 30.174 1.00 93.69 92 ILE A C 1
ATOM 739 O O . ILE A 1 92 ? -10.320 0.982 28.992 1.00 93.69 92 ILE A O 1
ATOM 743 N N . VAL A 1 93 ? -10.705 0.614 31.181 1.00 94.56 93 VAL A N 1
ATOM 744 C CA . VAL A 1 93 ? -11.538 -0.581 30.967 1.00 94.56 93 VAL A CA 1
ATOM 745 C C . VAL A 1 93 ? -12.765 -0.252 30.123 1.00 94.56 93 VAL A C 1
ATOM 747 O O . VAL A 1 93 ? -13.076 -0.977 29.171 1.00 94.56 93 VAL A O 1
ATOM 750 N N . ALA A 1 94 ? -13.442 0.860 30.416 1.00 94.62 94 ALA A N 1
ATOM 751 C CA . ALA A 1 94 ? -14.597 1.305 29.650 1.00 94.62 94 ALA A CA 1
ATOM 752 C C . ALA A 1 94 ? -14.226 1.631 28.198 1.00 94.62 94 ALA A C 1
ATOM 754 O O . ALA A 1 94 ? -14.917 1.202 27.271 1.00 94.62 94 ALA A O 1
ATOM 755 N N . ARG A 1 95 ? -13.104 2.328 27.981 1.00 93.62 95 ARG A N 1
ATOM 756 C CA . ARG A 1 95 ? -12.612 2.696 26.651 1.00 93.62 95 ARG A CA 1
ATOM 757 C C . ARG A 1 95 ? -12.321 1.459 25.805 1.00 93.62 95 ARG A C 1
ATOM 759 O O . ARG A 1 95 ? -12.818 1.378 24.681 1.00 93.62 95 ARG A O 1
ATOM 766 N N . PHE A 1 96 ? -11.559 0.495 26.320 1.00 94.31 96 PHE A N 1
ATOM 767 C CA . PHE A 1 96 ? -11.219 -0.716 25.568 1.00 94.31 96 PHE A CA 1
ATOM 768 C C . PHE A 1 96 ? -12.442 -1.598 25.324 1.00 94.31 96 PHE A C 1
ATOM 770 O O . PHE A 1 96 ? -12.691 -1.993 24.183 1.00 94.31 96 PHE A O 1
ATOM 777 N N . THR A 1 97 ? -13.269 -1.827 26.347 1.00 94.69 97 THR A N 1
ATOM 778 C CA . THR A 1 97 ? -14.480 -2.6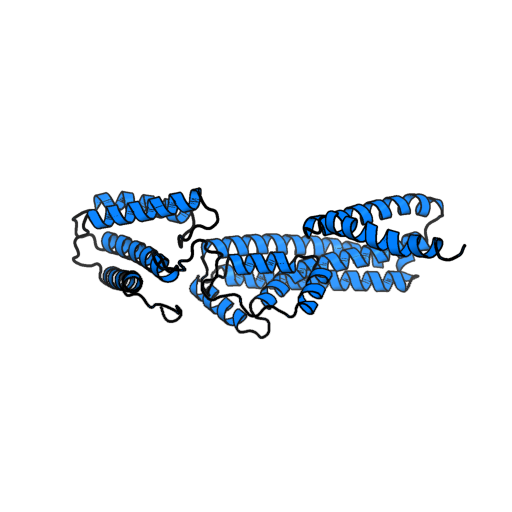48 26.196 1.00 94.69 97 THR A CA 1
ATOM 779 C C . THR A 1 97 ? -15.430 -2.043 25.165 1.00 94.69 97 THR A C 1
ATOM 781 O O . THR A 1 97 ? -15.928 -2.754 24.292 1.00 94.69 97 THR A O 1
ATOM 784 N N . ARG A 1 98 ? -15.614 -0.715 25.177 1.00 94.75 98 ARG A N 1
ATOM 785 C CA . ARG A 1 98 ? -16.396 -0.011 24.154 1.00 94.75 98 ARG A CA 1
ATOM 786 C C . ARG A 1 98 ? -15.870 -0.268 22.745 1.00 94.75 98 ARG A C 1
ATOM 788 O O . ARG A 1 98 ? -16.672 -0.485 21.838 1.00 94.75 98 ARG A O 1
ATOM 795 N N . LEU A 1 99 ? -14.554 -0.193 22.543 1.00 90.88 99 LEU A N 1
ATOM 796 C CA . LEU A 1 99 ? -13.938 -0.361 21.224 1.00 90.88 99 LEU A CA 1
ATOM 797 C C . LEU A 1 99 ? -14.163 -1.782 20.688 1.00 90.88 99 LEU A C 1
ATOM 799 O O . LEU A 1 99 ? -14.596 -1.927 19.545 1.00 90.88 99 LEU A O 1
ATOM 803 N N . PHE A 1 100 ? -14.004 -2.811 21.526 1.00 92.38 100 PHE A N 1
ATOM 804 C CA . PHE A 1 100 ? -14.300 -4.196 21.144 1.00 92.38 100 PHE A CA 1
ATOM 805 C C . PHE A 1 100 ? -15.798 -4.463 20.930 1.00 92.38 100 PHE A C 1
ATOM 807 O O . PHE A 1 100 ? -16.160 -5.130 19.961 1.00 92.38 100 PHE A O 1
ATOM 814 N N . CYS A 1 101 ? -16.694 -3.934 21.774 1.00 92.25 101 CYS A N 1
ATOM 815 C CA . CYS A 1 101 ? -18.145 -4.054 21.560 1.00 92.25 101 CYS A CA 1
ATOM 816 C C . CYS A 1 101 ? -18.571 -3.381 20.249 1.00 92.25 101 CYS A C 1
ATOM 818 O O . CYS A 1 101 ? -19.365 -3.941 19.495 1.00 92.25 101 CYS A O 1
ATOM 820 N N . ASN A 1 102 ? -18.002 -2.214 19.937 1.00 89.44 102 ASN A N 1
ATOM 821 C CA . ASN A 1 102 ? -18.259 -1.538 18.671 1.00 89.44 102 ASN A CA 1
ATOM 822 C C . ASN A 1 102 ? -17.732 -2.350 17.477 1.00 89.44 102 ASN A C 1
ATOM 824 O O . ASN A 1 102 ? -18.445 -2.477 16.489 1.00 89.44 102 ASN A O 1
ATOM 828 N N . ALA A 1 103 ? -16.543 -2.955 17.570 1.00 88.19 103 ALA A N 1
ATOM 829 C CA . ALA A 1 103 ? -16.028 -3.840 16.521 1.00 88.19 103 ALA A CA 1
ATOM 830 C C . ALA A 1 103 ? -16.953 -5.051 16.284 1.00 88.19 103 ALA A C 1
ATOM 832 O O . ALA A 1 103 ? -17.276 -5.368 15.141 1.00 88.19 103 ALA A O 1
ATOM 833 N N . LYS A 1 104 ? -17.468 -5.677 17.353 1.00 90.06 104 LYS A N 1
ATOM 834 C CA . LYS A 1 104 ? -18.458 -6.768 17.256 1.00 90.06 104 LYS A CA 1
ATOM 835 C C . LYS A 1 104 ? -19.756 -6.326 16.579 1.00 90.06 104 LYS A C 1
ATOM 837 O O . LYS A 1 104 ? -20.314 -7.081 15.786 1.00 90.06 104 LYS A O 1
ATOM 842 N N . PHE A 1 105 ? -20.226 -5.115 16.881 1.00 89.75 105 PHE A N 1
ATOM 843 C CA . PHE A 1 105 ? -21.408 -4.540 16.242 1.00 89.75 105 PHE A CA 1
ATOM 844 C C . PHE A 1 105 ? -21.170 -4.285 14.748 1.00 89.75 105 PHE A C 1
ATOM 846 O O . PHE A 1 105 ? -21.928 -4.730 13.903 1.00 89.75 105 PHE A O 1
ATOM 853 N N . VAL A 1 106 ? -20.070 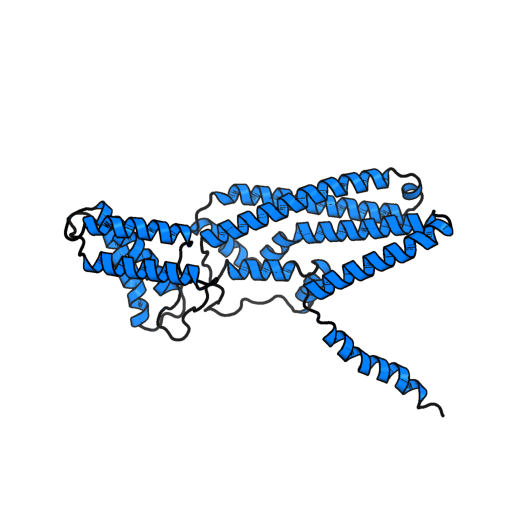-3.630 14.400 1.00 85.44 106 VAL A N 1
ATOM 854 C CA . VAL A 1 106 ? -19.767 -3.271 13.010 1.00 85.44 106 VAL A CA 1
ATOM 855 C C . VAL A 1 106 ? -19.568 -4.507 12.116 1.00 85.44 106 VAL A C 1
ATOM 857 O O . VAL A 1 106 ? -19.973 -4.491 10.958 1.00 85.44 106 VAL A O 1
ATOM 860 N N . ASN A 1 107 ? -18.990 -5.584 12.655 1.00 86.94 107 ASN A N 1
ATOM 861 C CA . ASN A 1 107 ? -18.712 -6.821 11.917 1.00 86.94 107 ASN A CA 1
ATOM 862 C C . ASN A 1 107 ? -19.866 -7.844 11.950 1.00 86.94 107 ASN A C 1
ATOM 864 O O . ASN A 1 107 ? -19.665 -8.997 11.575 1.00 86.94 107 ASN A O 1
ATOM 868 N N . PHE A 1 108 ? -21.068 -7.470 12.408 1.00 87.12 108 PHE A N 1
ATOM 869 C CA . PHE A 1 108 ? -22.218 -8.387 12.469 1.00 87.12 108 PHE A CA 1
ATOM 870 C C . PHE A 1 108 ? -21.959 -9.662 13.293 1.00 87.12 108 PHE A C 1
ATOM 872 O O . PHE A 1 108 ? -22.491 -10.731 13.002 1.00 87.12 108 PHE A O 1
ATOM 879 N N . CYS A 1 109 ? -21.155 -9.561 14.360 1.00 87.31 109 CYS A N 1
ATOM 880 C CA . CYS A 1 109 ? -20.751 -10.712 15.170 1.00 87.31 109 CYS A CA 1
ATOM 881 C C . CYS A 1 109 ? -21.970 -11.507 15.678 1.00 87.31 109 CYS A C 1
ATOM 883 O O . CYS A 1 109 ? -22.897 -10.941 16.269 1.00 87.31 109 CYS A O 1
ATOM 885 N N . GLY A 1 110 ? -21.960 -12.824 15.448 1.00 86.56 110 GLY A N 1
ATOM 886 C CA . GLY A 1 110 ? -23.025 -13.737 15.872 1.00 86.56 110 GLY A CA 1
ATOM 887 C C . GLY A 1 110 ? -24.325 -13.628 15.068 1.00 86.56 110 GLY A C 1
ATOM 888 O O . GLY A 1 110 ? -25.380 -13.986 15.590 1.00 86.56 110 GLY A O 1
ATOM 889 N N . GLN A 1 111 ? -24.287 -13.088 13.847 1.00 87.44 111 GLN A N 1
ATOM 890 C CA . GLN A 1 111 ? -25.429 -13.008 12.930 1.00 87.44 111 GLN A CA 1
ATOM 891 C C . GLN A 1 111 ? -25.201 -13.847 11.664 1.00 87.44 111 GLN A C 1
ATOM 893 O O . GLN A 1 111 ? -24.048 -14.071 11.283 1.00 87.44 111 GLN A O 1
ATOM 898 N N . PRO A 1 112 ? -26.271 -14.305 10.985 1.00 81.75 112 PRO A N 1
ATOM 899 C CA . PRO A 1 112 ? -26.143 -14.866 9.644 1.00 81.75 112 PRO A CA 1
ATOM 900 C C . PRO A 1 112 ? -25.634 -13.769 8.694 1.00 81.75 112 PRO A C 1
ATOM 902 O O . PRO A 1 112 ? -26.280 -12.739 8.537 1.00 81.75 112 PRO A O 1
ATOM 905 N N . GLY A 1 113 ? -24.449 -13.967 8.107 1.00 79.12 113 GLY A N 1
ATOM 906 C CA . GLY A 1 113 ? -23.767 -12.943 7.299 1.00 79.12 113 GLY A CA 1
ATOM 907 C C . GLY A 1 113 ? -22.759 -12.077 8.065 1.00 79.12 113 GLY A C 1
ATOM 908 O O . GLY A 1 113 ? -22.387 -11.013 7.578 1.00 79.12 113 GLY A O 1
ATOM 909 N N . ALA A 1 114 ? -22.315 -12.516 9.251 1.00 85.56 114 ALA A N 1
ATOM 910 C CA . ALA A 1 114 ? -21.192 -11.901 9.956 1.00 85.56 114 ALA A CA 1
ATOM 911 C C . ALA A 1 114 ? -19.957 -11.785 9.052 1.00 85.56 114 ALA A C 1
ATOM 913 O O . ALA A 1 114 ? -19.642 -12.711 8.301 1.00 85.56 114 ALA A O 1
ATOM 914 N N . ARG A 1 115 ? -19.231 -10.670 9.168 1.00 84.38 115 ARG A N 1
ATOM 915 C CA . ARG A 1 115 ? -17.930 -10.536 8.516 1.00 84.38 115 ARG A CA 1
ATOM 916 C C . ARG A 1 115 ? -16.954 -11.491 9.192 1.00 84.38 115 ARG A C 1
ATOM 918 O O . ARG A 1 115 ? -16.780 -11.405 10.407 1.00 84.38 115 ARG A O 1
ATOM 925 N N . LEU A 1 116 ? -16.351 -12.384 8.411 1.00 85.38 116 LEU A N 1
ATOM 926 C CA . LEU A 1 116 ? -15.345 -13.333 8.897 1.00 85.38 116 LEU A CA 1
ATOM 927 C C . LEU A 1 116 ? -13.932 -12.811 8.657 1.00 85.38 116 LEU A C 1
ATOM 929 O O . LEU A 1 116 ? -13.083 -12.929 9.531 1.00 85.38 116 LEU A O 1
ATOM 933 N N . ASP A 1 117 ? -13.731 -12.149 7.520 1.00 80.31 117 ASP A N 1
ATOM 934 C CA . ASP A 1 117 ? -12.465 -11.532 7.154 1.00 80.31 117 ASP A CA 1
ATOM 935 C C . ASP A 1 117 ? -12.636 -10.027 6.967 1.00 80.31 117 ASP A C 1
ATOM 937 O O . ASP A 1 117 ? -13.629 -9.567 6.400 1.00 80.31 117 ASP A O 1
ATOM 941 N N . VAL A 1 118 ? -11.671 -9.223 7.422 1.00 70.88 118 VAL A N 1
ATOM 942 C CA . VAL A 1 118 ? -11.756 -7.754 7.283 1.00 70.88 118 VAL A CA 1
ATOM 943 C C . VAL A 1 118 ? -11.912 -7.296 5.832 1.00 70.88 118 VAL A C 1
ATOM 945 O O . VAL A 1 118 ? -12.512 -6.250 5.614 1.00 70.88 118 VAL A O 1
ATOM 948 N N . ASP A 1 119 ? -11.383 -8.039 4.858 1.00 70.06 119 ASP A N 1
ATOM 949 C CA . ASP A 1 119 ? -11.456 -7.722 3.427 1.00 70.06 119 ASP A CA 1
ATOM 950 C C . ASP A 1 119 ? -12.817 -8.071 2.783 1.00 70.06 119 ASP A C 1
ATOM 952 O O . ASP A 1 119 ? -13.084 -7.701 1.636 1.00 70.06 119 ASP A O 1
ATOM 956 N N . GLN A 1 120 ? -13.715 -8.726 3.525 1.00 72.25 120 GLN A N 1
ATOM 957 C CA . GLN A 1 120 ? -15.041 -9.113 3.058 1.00 72.25 120 GLN A CA 1
ATOM 958 C C . GLN A 1 120 ? -16.070 -7.983 3.232 1.00 72.25 120 GLN A C 1
ATOM 960 O O . GLN A 1 120 ? -16.410 -7.575 4.348 1.00 72.25 120 GLN A O 1
ATOM 965 N N . SER A 1 121 ? -16.645 -7.528 2.114 1.00 73.50 121 SER A N 1
ATOM 966 C CA . SER A 1 121 ? -17.788 -6.606 2.129 1.00 73.50 121 SER A CA 1
ATOM 967 C C . SER A 1 121 ? -19.093 -7.326 2.474 1.00 73.50 121 SER A C 1
ATOM 969 O O . SER A 1 121 ? -19.410 -8.374 1.908 1.00 73.50 121 SER A O 1
ATOM 971 N N . ILE A 1 122 ? -19.869 -6.721 3.372 1.00 72.19 122 ILE A N 1
ATOM 972 C CA . ILE A 1 122 ? -21.192 -7.180 3.813 1.00 72.19 122 ILE A CA 1
ATOM 973 C C . ILE A 1 122 ? -22.295 -6.614 2.901 1.00 72.19 122 ILE A C 1
ATOM 975 O O . ILE A 1 122 ? -23.339 -7.234 2.718 1.00 72.19 122 ILE A O 1
ATOM 979 N N . TYR A 1 123 ? -22.066 -5.447 2.289 1.00 68.12 123 TYR A N 1
ATOM 980 C CA . TYR A 1 123 ? -23.085 -4.711 1.526 1.00 68.12 123 TYR A CA 1
ATOM 981 C C . TYR A 1 123 ? -23.079 -4.989 0.015 1.00 68.12 123 TYR A C 1
ATOM 983 O O . TYR A 1 123 ? -23.820 -4.349 -0.732 1.00 68.12 123 TYR A O 1
ATOM 991 N N . GLY A 1 124 ? -22.293 -5.971 -0.433 1.00 61.34 124 GLY A N 1
ATOM 992 C CA . GLY A 1 124 ? -22.199 -6.375 -1.835 1.00 61.34 124 GLY A CA 1
ATOM 993 C C . GLY A 1 124 ? -21.158 -5.586 -2.636 1.00 61.34 124 GLY A C 1
ATOM 994 O O . GLY A 1 124 ? -20.556 -4.623 -2.165 1.00 61.34 124 GLY A O 1
ATOM 995 N N . LYS A 1 125 ? -20.900 -6.028 -3.873 1.00 57.22 125 LYS A N 1
ATOM 996 C CA . LYS A 1 125 ? -19.890 -5.414 -4.750 1.00 57.22 125 LYS A CA 1
ATOM 997 C C . LYS A 1 125 ? -20.381 -4.061 -5.276 1.00 57.22 125 LYS A C 1
ATOM 999 O O . LYS A 1 125 ? -21.486 -3.969 -5.802 1.00 57.22 125 LYS A O 1
ATOM 1004 N N . SER A 1 126 ? -19.531 -3.038 -5.170 1.00 55.84 126 SER A N 1
ATOM 1005 C CA . SER A 1 126 ? -19.724 -1.746 -5.841 1.00 55.84 126 SER A CA 1
ATOM 1006 C C . SER A 1 126 ? -19.801 -1.931 -7.359 1.00 55.84 126 SER A C 1
ATOM 1008 O O . SER A 1 126 ? -19.218 -2.875 -7.895 1.00 55.84 126 SER A O 1
ATOM 1010 N N . ASN A 1 127 ? -20.501 -1.015 -8.036 1.00 54.72 127 ASN A N 1
ATOM 1011 C CA . ASN A 1 127 ? -20.592 -0.942 -9.494 1.00 54.72 127 ASN A CA 1
ATOM 1012 C C . ASN A 1 127 ? -19.191 -1.050 -10.106 1.00 54.72 127 ASN A C 1
ATOM 1014 O O . ASN A 1 127 ? -18.377 -0.150 -9.923 1.00 54.72 127 ASN A O 1
ATOM 1018 N N . ALA A 1 128 ? -18.915 -2.162 -10.783 1.00 59.81 128 ALA A N 1
ATOM 1019 C CA . ALA A 1 128 ? -17.653 -2.365 -11.475 1.00 59.81 128 ALA A CA 1
ATOM 1020 C C . ALA A 1 128 ? -17.640 -1.545 -12.769 1.00 59.81 128 ALA A C 1
ATOM 1022 O O . ALA A 1 128 ? -18.669 -1.440 -13.449 1.00 59.81 128 ALA A O 1
ATOM 1023 N N . LEU A 1 129 ? -16.474 -1.011 -13.137 1.00 64.81 129 LEU A N 1
ATOM 1024 C CA . LEU A 1 129 ? -16.255 -0.446 -14.467 1.00 64.81 129 LEU A CA 1
ATOM 1025 C C . LEU A 1 129 ? -16.713 -1.409 -15.584 1.00 64.81 129 LEU A C 1
ATOM 1027 O O . LEU A 1 129 ? -16.618 -2.635 -15.446 1.00 64.81 129 LEU A O 1
ATOM 1031 N N . PRO A 1 130 ? -17.144 -0.872 -16.742 1.00 71.50 130 PRO A N 1
ATOM 1032 C CA . PRO A 1 130 ? -17.391 -1.670 -17.934 1.00 71.50 130 PRO A CA 1
ATOM 1033 C C . PRO A 1 130 ? -16.186 -2.554 -18.274 1.00 71.50 130 PRO A C 1
ATOM 1035 O O . PRO A 1 130 ? -15.038 -2.104 -18.268 1.00 71.50 130 PRO A O 1
ATOM 1038 N N . THR A 1 131 ? -16.450 -3.809 -18.637 1.00 73.50 131 THR A N 1
ATOM 1039 C CA . THR A 1 131 ? -15.419 -4.842 -18.835 1.00 73.50 131 THR A CA 1
ATOM 1040 C C . THR A 1 131 ? -14.364 -4.453 -19.877 1.00 73.50 131 THR A C 1
ATOM 1042 O O . THR A 1 131 ? -13.204 -4.836 -19.749 1.00 73.50 131 THR A O 1
ATOM 1045 N N . TRP A 1 132 ? -14.739 -3.661 -20.886 1.00 75.19 132 TRP A N 1
ATOM 1046 C CA . TRP A 1 132 ? -13.824 -3.184 -21.926 1.00 75.19 132 TRP A CA 1
ATOM 1047 C C . TRP A 1 132 ? -12.832 -2.127 -21.410 1.00 75.19 132 TRP A C 1
ATOM 1049 O O . TRP A 1 132 ? -11.652 -2.190 -21.751 1.00 75.19 132 TRP A O 1
ATOM 1059 N N . ILE A 1 133 ? -13.274 -1.212 -20.537 1.00 76.62 133 ILE A N 1
ATOM 1060 C CA . ILE A 1 133 ? -12.408 -0.191 -19.922 1.00 76.62 133 ILE A CA 1
ATOM 1061 C C . ILE A 1 133 ? -11.399 -0.868 -18.998 1.00 76.62 133 ILE A C 1
ATOM 1063 O O . ILE A 1 133 ? -10.209 -0.568 -19.059 1.00 76.62 133 ILE A O 1
ATOM 1067 N N . LEU A 1 134 ? -11.853 -1.846 -18.209 1.00 73.06 134 LEU A N 1
ATOM 1068 C CA . LEU A 1 134 ? -10.979 -2.648 -17.351 1.00 73.06 134 LEU A CA 1
ATOM 1069 C C . LEU A 1 134 ? -9.912 -3.396 -18.156 1.00 73.06 134 LEU A C 1
ATOM 1071 O O . LEU A 1 134 ? -8.757 -3.452 -17.742 1.00 73.06 134 LEU A O 1
ATOM 1075 N N . HIS A 1 135 ? -10.268 -3.943 -19.321 1.00 75.38 135 HIS A N 1
ATOM 1076 C CA . HIS A 1 135 ? -9.309 -4.634 -20.183 1.00 75.38 135 HIS A CA 1
ATOM 1077 C C . HIS A 1 135 ? -8.269 -3.670 -20.773 1.00 75.38 135 HIS A C 1
ATOM 1079 O O . HIS A 1 135 ? -7.074 -3.965 -20.766 1.00 75.38 135 HIS A O 1
ATOM 1085 N N . PHE A 1 136 ? -8.712 -2.494 -21.229 1.00 78.06 136 PHE A N 1
ATOM 1086 C CA . PHE A 1 136 ? -7.820 -1.443 -21.717 1.00 78.06 136 PHE A CA 1
ATOM 1087 C C . PHE A 1 136 ? -6.870 -0.941 -20.620 1.00 78.06 136 PHE A C 1
ATOM 1089 O O . PHE A 1 136 ? -5.671 -0.799 -20.855 1.00 78.06 136 PHE A O 1
ATOM 1096 N N . MET A 1 137 ? -7.378 -0.725 -19.406 1.00 75.25 137 MET A N 1
ATOM 1097 C CA . MET A 1 137 ? -6.578 -0.310 -18.250 1.00 75.25 137 MET A CA 1
ATOM 1098 C C . MET A 1 137 ? -5.601 -1.396 -17.806 1.00 75.25 137 MET A C 1
ATOM 1100 O O . MET A 1 137 ? -4.451 -1.101 -17.503 1.00 75.25 137 MET A O 1
ATOM 1104 N N . LYS A 1 138 ? -6.000 -2.669 -17.842 1.00 76.31 138 LYS A N 1
ATOM 1105 C CA . LYS A 1 138 ? -5.078 -3.784 -17.589 1.00 76.31 138 LYS A CA 1
ATOM 1106 C C . LYS A 1 138 ? -3.895 -3.785 -18.536 1.00 76.31 138 LYS A C 1
ATOM 1108 O O . LYS A 1 138 ? -2.765 -3.964 -18.088 1.00 76.31 138 LYS A O 1
ATOM 1113 N N . PHE A 1 139 ? -4.168 -3.590 -19.824 1.00 77.44 139 PHE A N 1
ATOM 1114 C CA . PHE A 1 139 ? -3.132 -3.568 -20.844 1.00 77.44 139 PHE A CA 1
ATOM 1115 C C . PHE A 1 139 ? -2.222 -2.346 -20.686 1.00 77.44 139 PHE A C 1
ATOM 1117 O O . PHE A 1 139 ? -1.005 -2.486 -20.651 1.00 77.44 139 PHE A O 1
ATOM 1124 N N . THR A 1 140 ? -2.800 -1.154 -20.529 1.00 81.12 140 THR A N 1
ATOM 1125 C CA . THR A 1 140 ? -2.026 0.095 -20.475 1.00 81.12 140 THR A CA 1
ATOM 1126 C C . THR A 1 140 ? -1.294 0.317 -19.151 1.00 81.12 140 THR A C 1
ATOM 1128 O O . THR A 1 140 ? -0.250 0.966 -19.154 1.00 81.12 140 THR A O 1
ATOM 1131 N N . LEU A 1 141 ? -1.783 -0.235 -18.036 1.00 82.75 141 LEU A N 1
ATOM 1132 C CA . LEU A 1 141 ? -1.165 -0.124 -16.707 1.00 82.75 141 LEU A CA 1
ATOM 1133 C C . LEU A 1 141 ? -0.459 -1.412 -16.251 1.00 82.75 141 LEU A C 1
ATOM 1135 O O . LEU A 1 141 ? -0.147 -1.553 -15.067 1.00 82.75 141 LEU A O 1
ATOM 1139 N N . PHE A 1 142 ? -0.202 -2.353 -17.166 1.00 80.19 142 PHE A N 1
ATOM 1140 C CA . PHE A 1 142 ? 0.572 -3.578 -16.911 1.00 80.19 142 PHE A CA 1
ATOM 1141 C C . PHE A 1 142 ? 0.076 -4.390 -15.699 1.00 80.19 142 PHE A C 1
ATOM 1143 O O . PHE A 1 142 ? 0.870 -4.895 -14.911 1.00 80.19 142 PHE A O 1
ATOM 1150 N N . GLY A 1 143 ? -1.243 -4.470 -15.498 1.00 74.81 143 GLY A N 1
ATOM 1151 C CA . GLY A 1 143 ? -1.849 -5.184 -14.363 1.00 74.81 143 GLY A CA 1
ATOM 1152 C C . GLY A 1 143 ? -1.694 -4.511 -12.988 1.00 74.81 143 GLY A C 1
ATOM 1153 O O . GLY A 1 143 ? -2.337 -4.939 -12.030 1.00 74.81 143 GLY A O 1
ATOM 1154 N N . SER A 1 144 ? -0.933 -3.415 -12.877 1.00 79.94 144 SER A N 1
ATOM 1155 C CA . SER A 1 144 ? -0.737 -2.672 -11.619 1.00 79.94 144 SER A CA 1
ATOM 1156 C C . SER A 1 144 ? -2.048 -2.100 -11.069 1.00 79.94 144 SER A C 1
ATOM 1158 O O . SER A 1 144 ? -2.261 -2.068 -9.857 1.00 79.94 144 SER A O 1
ATOM 1160 N N . PHE A 1 145 ? -2.979 -1.739 -11.960 1.00 81.31 145 PHE A N 1
ATOM 1161 C CA . PHE A 1 145 ? -4.319 -1.289 -11.585 1.00 81.31 145 PHE A CA 1
ATOM 1162 C C . PHE A 1 145 ? -5.065 -2.314 -10.715 1.00 81.31 145 PHE A C 1
ATOM 1164 O O . PHE A 1 145 ? -5.594 -1.952 -9.669 1.00 81.31 145 PHE A O 1
ATOM 1171 N N . ASP A 1 146 ? -5.058 -3.597 -11.089 1.00 74.50 146 ASP A N 1
ATOM 1172 C CA . ASP A 1 146 ? -5.722 -4.655 -10.316 1.00 74.50 146 ASP A CA 1
ATOM 1173 C C . ASP A 1 146 ? -5.087 -4.825 -8.934 1.00 74.50 146 ASP A C 1
ATOM 1175 O O . ASP A 1 146 ? -5.792 -5.030 -7.945 1.00 74.50 146 ASP A O 1
ATOM 1179 N N . VAL A 1 147 ? -3.755 -4.740 -8.862 1.00 77.50 147 VAL A N 1
ATOM 1180 C CA . VAL A 1 147 ? -3.002 -4.860 -7.608 1.00 77.50 147 VAL A CA 1
ATOM 1181 C C . VAL A 1 147 ? -3.362 -3.715 -6.664 1.00 77.50 147 VAL A C 1
ATOM 1183 O O . VAL A 1 147 ? -3.698 -3.965 -5.506 1.00 77.50 147 VAL A O 1
ATOM 1186 N N . GLN A 1 148 ? -3.354 -2.473 -7.157 1.00 80.12 148 GLN A N 1
ATOM 1187 C CA . GLN A 1 148 ? -3.693 -1.302 -6.349 1.00 80.12 148 GLN A CA 1
ATOM 1188 C C . GLN A 1 148 ? -5.179 -1.266 -5.986 1.00 80.12 148 GLN A C 1
ATOM 1190 O O . GLN A 1 148 ? -5.523 -0.942 -4.852 1.00 80.12 148 GLN A O 1
ATOM 1195 N N . ASN A 1 149 ? -6.066 -1.675 -6.895 1.00 77.62 149 ASN A N 1
ATOM 1196 C CA . ASN A 1 149 ? -7.496 -1.756 -6.618 1.00 77.62 149 ASN A CA 1
ATOM 1197 C C . ASN A 1 149 ? -7.798 -2.798 -5.528 1.00 77.62 149 ASN A C 1
ATOM 1199 O O . ASN A 1 149 ? -8.510 -2.506 -4.569 1.00 77.62 149 ASN A O 1
ATOM 1203 N N . LYS A 1 150 ? -7.187 -3.990 -5.609 1.00 75.25 150 LYS A N 1
ATOM 1204 C CA . LYS A 1 150 ? -7.274 -5.008 -4.547 1.00 75.25 150 LYS A CA 1
ATOM 1205 C C . LYS A 1 150 ? -6.705 -4.494 -3.226 1.00 75.25 150 LYS A C 1
ATOM 1207 O O . LYS A 1 150 ? -7.310 -4.726 -2.183 1.00 75.25 150 LYS A O 1
ATOM 1212 N N . ALA A 1 151 ? -5.572 -3.790 -3.255 1.00 77.06 151 ALA A N 1
ATOM 1213 C CA . ALA A 1 151 ? -4.968 -3.223 -2.054 1.00 77.06 151 ALA A CA 1
ATOM 1214 C C . ALA A 1 151 ? -5.892 -2.188 -1.391 1.00 77.06 151 ALA A C 1
ATOM 1216 O O . ALA A 1 151 ? -6.149 -2.291 -0.194 1.00 77.06 151 ALA A O 1
ATOM 1217 N N . ILE A 1 152 ? -6.463 -1.261 -2.169 1.00 77.62 152 ILE A N 1
ATOM 1218 C CA . ILE A 1 152 ? -7.445 -0.285 -1.683 1.00 77.62 152 ILE A CA 1
ATOM 1219 C C . ILE A 1 152 ? -8.657 -0.998 -1.085 1.00 77.62 152 ILE A C 1
ATOM 1221 O O . ILE A 1 152 ? -9.028 -0.700 0.047 1.00 77.62 152 ILE A O 1
ATOM 1225 N N . HIS A 1 153 ? -9.241 -1.967 -1.794 1.00 73.38 153 HIS A N 1
ATOM 1226 C CA . HIS A 1 153 ? -10.395 -2.716 -1.300 1.00 73.38 153 HIS A CA 1
ATOM 1227 C C . HIS A 1 153 ? -10.086 -3.535 -0.040 1.00 73.38 153 HIS A C 1
ATOM 1229 O O . HIS A 1 153 ? -10.957 -3.654 0.809 1.00 73.38 153 HIS A O 1
ATOM 1235 N N . ARG A 1 154 ? -8.857 -4.034 0.148 1.00 70.50 154 ARG A N 1
ATOM 1236 C CA . ARG A 1 154 ? -8.449 -4.751 1.375 1.00 70.50 154 ARG A CA 1
ATOM 1237 C C . ARG A 1 154 ? -8.385 -3.839 2.607 1.00 70.50 154 ARG A C 1
ATOM 1239 O O . ARG A 1 154 ? -8.508 -4.311 3.736 1.00 70.50 154 ARG A O 1
ATOM 1246 N N . ILE A 1 155 ? -8.150 -2.543 2.410 1.00 72.50 155 ILE A N 1
ATOM 1247 C CA . ILE A 1 155 ? -7.987 -1.558 3.496 1.00 72.50 155 ILE A CA 1
ATOM 1248 C C . ILE A 1 155 ? -9.275 -0.762 3.721 1.00 72.50 155 ILE A C 1
ATOM 1250 O O . ILE A 1 155 ? -9.527 -0.294 4.831 1.00 72.50 155 ILE A O 1
ATOM 1254 N N . TRP A 1 156 ? -10.076 -0.616 2.667 1.00 68.56 156 TRP A N 1
ATOM 1255 C CA . TRP A 1 156 ? -11.331 0.113 2.633 1.00 68.56 156 TRP A CA 1
ATOM 1256 C C . TRP A 1 156 ? -12.504 -0.849 2.441 1.00 68.56 156 TRP A C 1
ATOM 1258 O O . TRP A 1 156 ? -12.961 -1.078 1.317 1.00 68.56 156 TRP A O 1
ATOM 1268 N N . VAL A 1 157 ? -13.020 -1.385 3.548 1.00 60.53 157 VAL A N 1
ATOM 1269 C CA . VAL A 1 157 ? -14.178 -2.290 3.521 1.00 60.53 157 VAL A CA 1
ATOM 1270 C C . VAL A 1 157 ? -15.359 -1.675 4.244 1.00 60.53 157 VAL A C 1
ATOM 1272 O O . VAL A 1 157 ? -15.279 -1.331 5.421 1.00 60.53 157 VAL A O 1
ATOM 1275 N N . ASP A 1 158 ? -16.473 -1.551 3.521 1.00 55.44 158 ASP A N 1
ATOM 1276 C CA . ASP A 1 158 ? -17.750 -1.018 4.007 1.00 55.44 158 ASP A CA 1
ATOM 1277 C C . ASP A 1 158 ? -17.621 0.325 4.751 1.00 55.44 158 ASP A C 1
ATOM 1279 O O . ASP A 1 158 ? -18.219 0.539 5.803 1.00 55.44 158 ASP A O 1
ATOM 1283 N N . GLU A 1 159 ? -16.822 1.238 4.191 1.00 57.62 159 GLU A N 1
ATOM 1284 C CA . GLU A 1 159 ? -16.529 2.571 4.743 1.00 57.62 159 GLU A CA 1
ATOM 1285 C C . GLU A 1 159 ? -15.749 2.590 6.068 1.00 57.62 159 GLU A C 1
ATOM 1287 O O . GLU A 1 159 ? -15.756 3.592 6.791 1.00 57.62 159 GLU A O 1
ATOM 1292 N N . LEU A 1 160 ? -15.060 1.498 6.393 1.00 60.03 160 LEU A N 1
ATOM 1293 C CA . LEU A 1 160 ? -14.255 1.380 7.601 1.00 60.03 160 LEU A CA 1
ATOM 1294 C C . LEU A 1 160 ? -12.781 1.287 7.230 1.00 60.03 160 LEU A C 1
ATOM 1296 O O . LEU A 1 160 ? -12.394 0.504 6.364 1.00 60.03 160 LEU A O 1
ATOM 1300 N N . VAL A 1 161 ? -11.963 2.067 7.934 1.00 63.00 161 VAL A N 1
ATOM 1301 C CA . VAL A 1 161 ? -10.504 2.013 7.830 1.00 63.00 161 VAL A CA 1
ATOM 1302 C C . VAL A 1 161 ? -9.940 1.539 9.144 1.00 63.00 161 VAL A C 1
ATOM 1304 O O . VAL A 1 161 ? -10.131 2.172 10.182 1.00 63.00 161 VAL A O 1
ATOM 1307 N N . VAL A 1 162 ? -9.188 0.448 9.079 1.00 67.12 162 VAL A N 1
ATOM 1308 C CA . VAL A 1 162 ? -8.337 0.016 10.183 1.00 67.12 162 VAL A CA 1
ATOM 1309 C C . VAL A 1 162 ? -7.059 0.855 10.131 1.00 67.12 162 VAL A C 1
ATOM 1311 O O . VAL A 1 162 ? -6.257 0.725 9.204 1.00 67.12 162 VAL A O 1
ATOM 1314 N N . GLN A 1 163 ? -6.886 1.751 11.106 1.00 69.19 163 GLN A N 1
ATOM 1315 C CA . GLN A 1 163 ? -5.824 2.766 11.116 1.00 69.19 163 GLN A CA 1
ATOM 1316 C C . GLN A 1 163 ? -4.407 2.184 10.934 1.00 69.19 163 GLN A C 1
ATOM 1318 O O . GLN A 1 163 ? -3.670 2.714 10.097 1.00 69.19 163 GLN A O 1
ATOM 1323 N N . PRO A 1 164 ? -4.011 1.090 11.612 1.00 71.44 164 PRO A N 1
ATOM 1324 C CA . PRO A 1 164 ? -2.685 0.512 11.397 1.00 71.44 164 PRO A CA 1
ATOM 1325 C C . PRO A 1 164 ? -2.459 -0.011 9.976 1.00 71.44 164 PRO A C 1
ATOM 1327 O O . PRO A 1 164 ? -1.383 0.165 9.408 1.00 71.44 164 PRO A O 1
ATOM 1330 N N . ARG A 1 165 ? -3.486 -0.601 9.353 1.00 71.06 165 ARG A N 1
ATOM 1331 C CA . ARG A 1 165 ? -3.395 -1.094 7.970 1.00 71.06 165 ARG A CA 1
ATOM 1332 C C . ARG A 1 165 ? -3.277 0.051 6.974 1.00 71.06 165 ARG A C 1
ATOM 1334 O O . ARG A 1 165 ? -2.486 -0.039 6.042 1.00 71.06 165 ARG A O 1
ATOM 1341 N N . TRP A 1 166 ? -4.011 1.139 7.202 1.00 77.06 166 TRP A N 1
ATOM 1342 C CA . TRP A 1 166 ? -3.861 2.361 6.415 1.00 77.06 166 TRP A CA 1
ATOM 1343 C C . TRP A 1 166 ? -2.453 2.937 6.521 1.00 77.06 166 TRP A C 1
ATOM 1345 O O . TRP A 1 166 ? -1.856 3.272 5.502 1.00 77.06 166 TRP A O 1
ATOM 1355 N N . LYS A 1 167 ? -1.899 3.004 7.736 1.00 76.94 167 LYS A N 1
ATOM 1356 C CA . LYS A 1 167 ? -0.529 3.472 7.950 1.00 76.94 167 LYS A CA 1
ATOM 1357 C C . LYS A 1 167 ? 0.479 2.610 7.186 1.00 76.94 167 LYS A C 1
ATOM 1359 O O . LYS A 1 167 ? 1.241 3.152 6.396 1.00 76.94 167 LYS A O 1
ATOM 1364 N N . ASN A 1 168 ? 0.407 1.285 7.329 1.00 80.06 168 ASN A N 1
ATOM 1365 C CA . ASN A 1 168 ? 1.290 0.357 6.614 1.00 80.06 168 ASN A CA 1
ATOM 1366 C C . ASN A 1 168 ? 1.164 0.486 5.088 1.00 80.06 168 ASN A C 1
ATOM 1368 O O . ASN A 1 168 ? 2.162 0.444 4.372 1.00 80.06 168 ASN A O 1
ATOM 1372 N N . PHE A 1 169 ? -0.055 0.666 4.580 1.00 81.88 169 PHE A N 1
ATOM 1373 C CA . PHE A 1 169 ? -0.292 0.888 3.156 1.00 81.88 169 PHE A CA 1
ATOM 1374 C C . PHE A 1 169 ? 0.328 2.189 2.656 1.00 81.88 169 PHE A C 1
ATOM 1376 O O . PHE A 1 169 ? 1.009 2.196 1.634 1.00 81.88 169 PHE A O 1
ATOM 1383 N N . ILE A 1 170 ? 0.129 3.278 3.393 1.00 81.81 170 ILE A N 1
ATOM 1384 C CA . ILE A 1 170 ? 0.704 4.581 3.080 1.00 81.81 170 ILE A CA 1
ATOM 1385 C C . ILE A 1 170 ? 2.234 4.550 3.142 1.00 81.81 170 ILE A C 1
ATOM 1387 O O . ILE A 1 170 ? 2.883 5.101 2.252 1.00 81.81 170 ILE A O 1
ATOM 1391 N N . ASP A 1 171 ? 2.820 3.887 4.137 1.00 83.69 171 ASP A N 1
ATOM 1392 C CA . ASP A 1 171 ? 4.273 3.750 4.265 1.00 83.69 171 ASP A CA 1
ATOM 1393 C C . ASP A 1 171 ? 4.856 2.937 3.096 1.00 83.69 171 ASP A C 1
ATOM 1395 O O . ASP A 1 171 ? 5.868 3.329 2.500 1.00 83.69 171 ASP A O 1
ATOM 1399 N N . ARG A 1 172 ? 4.170 1.861 2.687 1.00 85.69 172 ARG A N 1
ATOM 1400 C CA . ARG A 1 172 ? 4.524 1.087 1.491 1.00 85.69 172 ARG A CA 1
ATOM 1401 C C . ARG A 1 172 ? 4.454 1.942 0.223 1.00 85.69 172 ARG A C 1
ATOM 1403 O O . ARG A 1 172 ? 5.433 1.994 -0.515 1.00 85.69 172 ARG A O 1
ATOM 1410 N N . LEU A 1 173 ? 3.341 2.637 -0.014 1.00 84.31 173 LEU A N 1
ATOM 1411 C CA . LEU A 1 173 ? 3.165 3.495 -1.193 1.00 84.31 173 LEU A CA 1
ATOM 1412 C C . LEU A 1 173 ? 4.199 4.620 -1.247 1.00 84.31 173 LEU A C 1
ATOM 1414 O O . LEU A 1 173 ? 4.771 4.888 -2.297 1.00 84.31 173 LEU A O 1
ATOM 1418 N N . THR A 1 174 ? 4.484 5.247 -0.106 1.00 85.69 174 THR A N 1
ATOM 1419 C CA . THR A 1 174 ? 5.510 6.292 -0.004 1.00 85.69 174 THR A CA 1
ATOM 1420 C C . THR A 1 174 ? 6.881 5.742 -0.394 1.00 85.69 174 THR A C 1
ATOM 1422 O O . THR A 1 174 ? 7.633 6.401 -1.111 1.00 85.69 174 THR A O 1
ATOM 1425 N N . THR A 1 175 ? 7.198 4.518 0.032 1.00 89.00 175 THR A N 1
ATOM 1426 C CA . THR A 1 175 ? 8.443 3.836 -0.343 1.00 89.00 175 THR A CA 1
ATOM 1427 C C . THR A 1 175 ? 8.492 3.543 -1.846 1.00 89.00 175 THR A C 1
ATOM 1429 O O . THR A 1 175 ? 9.492 3.854 -2.493 1.00 89.00 175 THR A O 1
ATOM 1432 N N . GLU A 1 176 ? 7.404 3.020 -2.422 1.00 88.56 176 GLU A N 1
ATOM 1433 C CA . GLU A 1 176 ? 7.289 2.755 -3.864 1.00 88.56 176 GLU A CA 1
ATOM 1434 C C . GLU A 1 176 ? 7.447 4.046 -4.692 1.00 88.56 176 GLU A C 1
ATOM 1436 O O . GLU A 1 176 ? 8.251 4.090 -5.623 1.00 88.56 176 GLU A O 1
ATOM 1441 N N . TRP A 1 177 ? 6.765 5.135 -4.323 1.00 89.69 177 TRP A N 1
ATOM 1442 C CA . TRP A 1 177 ? 6.841 6.413 -5.045 1.00 89.69 177 TRP A CA 1
ATOM 1443 C C . TRP A 1 177 ? 8.186 7.115 -4.917 1.00 89.69 177 TRP A C 1
ATOM 1445 O O . TRP A 1 177 ? 8.644 7.735 -5.880 1.00 89.69 177 TRP A O 1
ATOM 1455 N N . ASN A 1 178 ? 8.846 7.008 -3.764 1.00 89.50 178 ASN A N 1
ATOM 1456 C CA . ASN A 1 178 ? 10.222 7.478 -3.622 1.00 89.50 178 ASN A CA 1
ATOM 1457 C C . ASN A 1 178 ? 11.149 6.703 -4.570 1.00 89.50 178 ASN A C 1
ATOM 1459 O O . ASN A 1 178 ? 11.966 7.317 -5.256 1.00 89.50 178 ASN A O 1
ATOM 1463 N N . GLY A 1 179 ? 10.963 5.383 -4.684 1.00 91.94 179 GLY A N 1
ATOM 1464 C CA . GLY A 1 179 ? 11.653 4.556 -5.675 1.00 91.94 179 GLY A CA 1
ATOM 1465 C C . GLY A 1 179 ? 11.398 5.026 -7.109 1.00 91.94 179 GLY A C 1
ATOM 1466 O O . GLY A 1 179 ? 12.346 5.289 -7.848 1.00 91.94 179 GLY A O 1
ATOM 1467 N N . TYR A 1 180 ? 10.134 5.226 -7.495 1.00 92.88 180 TYR A N 1
ATOM 1468 C CA . TYR A 1 180 ? 9.784 5.726 -8.832 1.00 92.88 180 TYR A CA 1
ATOM 1469 C C . TYR A 1 180 ? 10.362 7.109 -9.120 1.00 92.88 180 TYR A C 1
ATOM 1471 O O . TYR A 1 180 ? 10.780 7.362 -10.247 1.00 92.88 180 TYR A O 1
ATOM 1479 N N . THR A 1 181 ? 10.442 7.985 -8.119 1.00 92.94 181 THR A N 1
ATOM 1480 C CA . THR A 1 181 ? 11.066 9.308 -8.254 1.00 92.94 181 THR A CA 1
ATOM 1481 C C . THR A 1 181 ? 12.552 9.169 -8.593 1.00 92.94 181 THR A C 1
ATOM 1483 O O . THR A 1 181 ? 13.018 9.811 -9.529 1.00 92.94 181 THR A O 1
ATOM 1486 N N . ILE A 1 182 ? 13.280 8.281 -7.903 1.00 93.50 182 ILE A N 1
ATOM 1487 C CA . ILE A 1 182 ? 14.703 8.006 -8.174 1.00 93.50 182 ILE A CA 1
ATOM 1488 C C . ILE A 1 182 ? 14.892 7.407 -9.573 1.00 93.50 182 ILE A C 1
ATOM 1490 O O . ILE A 1 182 ? 15.747 7.858 -10.330 1.00 93.50 182 ILE A O 1
ATOM 1494 N N . TYR A 1 183 ? 14.086 6.414 -9.955 1.00 94.00 183 TYR A N 1
ATOM 1495 C CA . TYR A 1 183 ? 14.187 5.827 -11.294 1.00 94.00 183 TYR A CA 1
ATOM 1496 C C . TYR A 1 183 ? 13.846 6.837 -12.392 1.00 94.00 183 TYR A C 1
ATOM 1498 O O . TYR A 1 183 ? 14.516 6.869 -13.421 1.00 94.00 183 TYR A O 1
ATOM 1506 N N . SER A 1 184 ? 12.857 7.701 -12.153 1.00 95.75 184 SER A N 1
ATOM 1507 C CA . SER A 1 184 ? 12.475 8.750 -13.099 1.00 95.75 184 SER A CA 1
ATOM 1508 C C . SER A 1 184 ? 13.598 9.776 -13.280 1.00 95.75 184 SE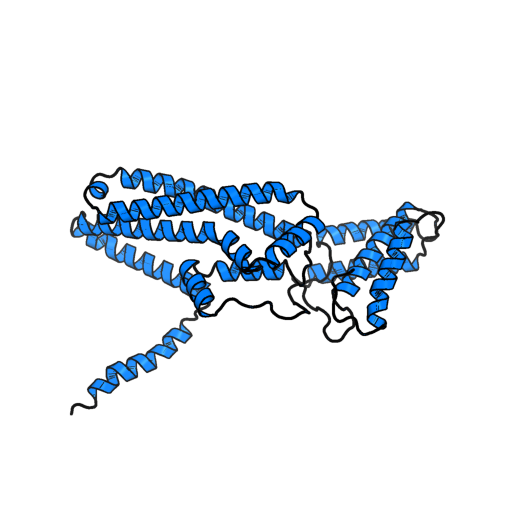R A C 1
ATOM 1510 O O . SER A 1 184 ? 13.882 10.156 -14.407 1.00 95.75 184 SER A O 1
ATOM 1512 N N . THR A 1 185 ? 14.299 10.206 -12.224 1.00 95.19 185 THR A N 1
ATOM 1513 C CA . THR A 1 185 ? 15.417 11.158 -12.385 1.00 95.19 185 THR A CA 1
ATOM 1514 C C . THR A 1 185 ? 16.601 10.553 -13.136 1.00 95.19 185 THR A C 1
ATOM 1516 O O . THR A 1 185 ? 17.178 11.221 -13.995 1.00 95.19 185 THR A O 1
ATOM 1519 N N . VAL A 1 186 ? 16.938 9.287 -12.862 1.00 95.81 186 VAL A N 1
ATOM 1520 C CA . VAL A 1 186 ? 17.983 8.562 -13.603 1.00 95.81 186 VAL A CA 1
ATOM 1521 C C . VAL A 1 186 ? 17.599 8.442 -15.075 1.00 95.81 186 VAL A C 1
ATOM 1523 O O . VAL A 1 186 ? 18.401 8.774 -15.944 1.00 95.81 186 VAL A O 1
ATOM 1526 N N . MET A 1 187 ? 16.361 8.036 -15.359 1.00 94.69 187 MET A N 1
ATOM 1527 C CA . MET A 1 187 ? 15.882 7.897 -16.731 1.00 94.69 187 MET A CA 1
ATOM 1528 C C . MET A 1 187 ? 15.847 9.239 -17.470 1.00 94.69 187 MET A C 1
ATOM 1530 O O . MET A 1 187 ? 16.253 9.313 -18.622 1.00 94.69 187 MET A O 1
ATOM 1534 N N . LEU A 1 188 ? 15.458 10.325 -16.796 1.00 95.12 188 LEU A N 1
ATOM 1535 C CA . LEU A 1 188 ? 15.458 11.668 -17.378 1.00 95.12 188 LEU A CA 1
ATOM 1536 C C . LEU A 1 188 ? 16.872 12.100 -17.798 1.00 95.12 188 LEU A C 1
ATOM 1538 O O . LEU A 1 188 ? 17.052 12.675 -18.869 1.00 95.12 188 LEU A O 1
ATOM 1542 N N . ALA A 1 189 ? 17.886 11.803 -16.979 1.00 95.38 189 ALA A N 1
ATOM 1543 C CA . ALA A 1 189 ? 19.281 12.085 -17.311 1.00 95.38 189 ALA A CA 1
ATOM 1544 C C . ALA A 1 189 ? 19.768 11.250 -18.506 1.00 95.38 189 ALA A C 1
ATOM 1546 O O . ALA A 1 189 ? 20.486 11.767 -19.364 1.00 95.38 189 ALA A O 1
ATOM 1547 N N . VAL A 1 190 ? 19.356 9.981 -18.583 1.00 96.00 190 VAL A N 1
ATOM 1548 C CA . VAL A 1 190 ? 19.641 9.096 -19.722 1.00 96.00 190 VAL A CA 1
ATOM 1549 C C . VAL A 1 190 ? 18.989 9.632 -20.995 1.00 96.00 190 VAL A C 1
ATOM 1551 O O . VAL A 1 190 ? 19.673 9.768 -22.004 1.00 96.00 190 VAL A O 1
ATOM 1554 N N . ASP A 1 191 ? 17.715 10.013 -20.941 1.00 94.81 191 ASP A N 1
ATOM 1555 C CA . ASP A 1 191 ? 16.979 10.550 -22.084 1.00 94.81 191 ASP A CA 1
ATOM 1556 C C . ASP A 1 191 ? 17.586 11.860 -22.612 1.00 94.81 191 ASP A C 1
ATOM 1558 O O . ASP A 1 191 ? 17.778 12.019 -23.819 1.00 94.81 191 ASP A O 1
ATOM 1562 N N . ILE A 1 192 ? 17.937 12.796 -21.721 1.00 93.56 192 ILE A N 1
ATOM 1563 C CA . ILE A 1 192 ? 18.586 14.063 -22.100 1.00 93.56 192 ILE A CA 1
ATOM 1564 C C . ILE A 1 192 ? 19.949 13.793 -22.747 1.00 93.56 192 ILE A C 1
ATOM 1566 O O . ILE A 1 192 ? 20.293 14.404 -23.760 1.00 93.56 192 ILE A O 1
ATOM 1570 N N . SER A 1 193 ? 20.713 12.854 -22.183 1.00 94.19 193 SER A N 1
ATOM 1571 C CA . SER A 1 193 ? 22.020 12.455 -22.715 1.00 94.19 193 SER A CA 1
ATOM 1572 C C . SER A 1 193 ? 21.883 11.779 -24.081 1.00 94.19 193 SER A C 1
ATOM 1574 O O . SER A 1 193 ? 22.670 12.047 -24.985 1.00 94.19 193 SER A O 1
ATOM 1576 N N . PHE A 1 194 ? 20.860 10.941 -24.259 1.00 92.62 194 PHE A N 1
ATOM 1577 C CA . PHE A 1 194 ? 20.554 10.276 -25.520 1.00 92.62 194 PHE A CA 1
ATOM 1578 C C . PHE A 1 194 ? 20.137 11.275 -26.606 1.00 92.62 194 PHE A C 1
ATOM 1580 O O . PHE A 1 194 ? 20.645 11.208 -27.721 1.00 92.62 194 PHE A O 1
ATOM 1587 N N . LEU A 1 195 ? 19.303 12.267 -26.282 1.00 92.00 195 LEU A N 1
ATOM 1588 C CA . LEU A 1 195 ? 18.918 13.342 -27.209 1.00 92.00 195 LEU A CA 1
ATOM 1589 C C . LEU A 1 195 ? 20.102 14.217 -27.668 1.00 92.00 195 LEU A C 1
ATOM 1591 O O . LEU A 1 195 ? 20.043 14.835 -28.735 1.00 92.00 195 LEU A O 1
ATOM 1595 N N . ALA A 1 196 ? 21.188 14.270 -26.892 1.00 91.50 196 ALA A N 1
ATOM 1596 C CA . ALA A 1 196 ? 22.404 14.990 -27.267 1.00 91.50 196 ALA A CA 1
ATOM 1597 C C . ALA A 1 196 ? 23.261 14.244 -28.313 1.00 91.50 196 ALA A C 1
ATOM 1599 O O . ALA A 1 196 ? 24.161 14.838 -28.911 1.00 91.50 196 ALA A O 1
ATOM 1600 N N . VAL A 1 197 ? 22.998 12.954 -28.557 1.00 88.50 197 VAL A N 1
ATOM 1601 C CA . VAL A 1 197 ? 23.762 12.126 -29.499 1.00 88.50 197 VAL A CA 1
ATOM 1602 C C . VAL A 1 197 ? 23.390 12.474 -30.948 1.00 88.50 197 VAL A C 1
ATOM 1604 O O . VAL A 1 197 ? 22.237 12.372 -31.359 1.00 88.50 197 VAL A O 1
ATOM 1607 N N . GLN A 1 198 ? 24.392 12.839 -31.754 1.00 83.31 198 GLN A N 1
ATOM 1608 C CA . GLN A 1 198 ? 24.240 13.297 -33.149 1.00 83.31 198 GLN A CA 1
ATOM 1609 C C . GLN A 1 198 ? 23.399 12.350 -34.046 1.00 83.31 198 GLN A C 1
ATOM 1611 O O . GLN A 1 198 ? 22.470 12.822 -34.704 1.00 83.31 198 GLN A O 1
ATOM 1616 N N . PRO A 1 199 ? 23.630 11.017 -34.054 1.00 79.38 199 PRO A N 1
ATOM 1617 C CA . PRO A 1 199 ? 22.765 10.053 -34.741 1.00 79.38 199 PRO A CA 1
ATOM 1618 C C . PRO A 1 199 ? 21.264 10.161 -34.445 1.00 79.38 199 PRO A C 1
ATOM 1620 O O . PRO A 1 199 ? 20.453 9.898 -35.333 1.00 79.38 199 PRO A O 1
ATOM 1623 N N . VAL A 1 200 ? 20.886 10.541 -33.220 1.00 80.06 200 VAL A N 1
ATOM 1624 C CA . VAL A 1 200 ? 19.481 10.655 -32.803 1.00 80.06 200 VAL A CA 1
ATOM 1625 C C . VAL A 1 200 ? 18.832 11.853 -33.486 1.00 80.06 200 VAL A C 1
ATOM 1627 O O . VAL A 1 200 ? 17.747 11.720 -34.049 1.00 80.06 200 VAL A O 1
ATOM 1630 N N . GLN A 1 201 ? 19.533 12.991 -33.512 1.00 80.94 201 GLN A N 1
ATOM 1631 C CA . GLN A 1 201 ? 19.053 14.258 -34.079 1.00 80.94 201 GLN A CA 1
ATOM 1632 C C . GLN A 1 201 ? 18.798 14.163 -35.587 1.00 80.94 201 GLN A C 1
ATOM 1634 O O . GLN A 1 201 ? 17.873 14.780 -36.110 1.00 80.94 201 GLN A O 1
ATOM 1639 N N . ASN A 1 202 ? 19.568 13.323 -36.280 1.00 82.44 202 ASN A N 1
ATOM 1640 C CA . ASN A 1 202 ? 19.404 13.084 -37.714 1.00 82.44 202 ASN A CA 1
ATOM 1641 C C . ASN A 1 202 ? 18.228 12.148 -38.045 1.00 82.44 202 ASN A C 1
ATOM 1643 O O . ASN A 1 202 ? 17.876 11.988 -39.214 1.00 82.44 202 ASN A O 1
ATOM 1647 N N . GLN A 1 203 ? 17.609 11.518 -37.042 1.00 85.81 203 GLN A N 1
ATOM 1648 C CA . GLN A 1 203 ? 16.517 10.564 -37.215 1.00 85.81 203 GLN A CA 1
ATOM 1649 C C . GLN A 1 203 ? 15.245 11.054 -36.523 1.00 85.81 203 GLN A C 1
ATOM 1651 O O . GLN A 1 203 ? 15.057 10.890 -35.316 1.00 85.81 203 GLN A O 1
ATOM 1656 N N . MET A 1 204 ? 14.311 11.577 -37.320 1.00 87.94 204 MET A N 1
ATOM 1657 C CA . MET A 1 204 ? 13.032 12.105 -36.829 1.00 87.94 204 MET A CA 1
ATOM 1658 C C . MET A 1 204 ? 12.249 11.089 -35.978 1.00 87.94 204 MET A C 1
ATOM 1660 O O . MET A 1 204 ? 11.692 11.452 -34.945 1.00 87.94 204 MET A O 1
ATOM 1664 N N . SER A 1 205 ? 12.250 9.805 -36.358 1.00 89.88 205 SER A N 1
ATOM 1665 C CA . SER A 1 205 ? 11.570 8.742 -35.605 1.00 89.88 205 SER A CA 1
ATOM 1666 C C . SER A 1 205 ? 12.197 8.477 -34.233 1.00 89.88 205 SER A C 1
ATOM 1668 O O . SER A 1 205 ? 11.468 8.309 -33.259 1.00 89.88 205 SER A O 1
ATOM 1670 N N . ALA A 1 206 ? 13.531 8.459 -34.138 1.00 89.62 206 ALA A N 1
ATOM 1671 C CA . ALA A 1 206 ? 14.233 8.241 -32.871 1.00 89.62 206 ALA A CA 1
ATOM 1672 C C . ALA A 1 206 ? 14.075 9.447 -31.936 1.00 89.62 206 ALA A C 1
ATOM 1674 O O . ALA A 1 206 ? 13.820 9.277 -30.747 1.00 89.62 206 ALA A O 1
ATOM 1675 N N . THR A 1 207 ? 14.142 10.659 -32.495 1.00 91.31 207 THR A N 1
ATOM 1676 C CA . THR A 1 207 ? 13.935 11.907 -31.751 1.00 91.31 207 THR A CA 1
ATOM 1677 C C . THR A 1 207 ? 12.517 11.991 -31.174 1.00 91.31 207 THR A C 1
ATOM 1679 O O . THR A 1 207 ? 12.348 12.305 -29.998 1.00 91.31 207 THR A O 1
ATOM 1682 N N . LEU A 1 208 ? 11.486 11.654 -31.960 1.00 93.81 208 LEU A N 1
ATOM 1683 C CA . LEU A 1 208 ? 10.093 11.674 -31.495 1.00 93.81 208 LEU A CA 1
ATOM 1684 C C . LEU A 1 208 ? 9.842 10.665 -30.365 1.00 93.81 208 LEU A C 1
ATOM 1686 O O . LEU A 1 208 ? 9.200 11.004 -29.374 1.00 93.81 208 LEU A O 1
ATOM 1690 N N . LEU A 1 209 ? 10.369 9.444 -30.485 1.00 93.56 209 LEU A N 1
ATOM 1691 C CA . LEU A 1 209 ? 10.254 8.427 -29.436 1.00 93.56 209 LEU A CA 1
ATOM 1692 C C . LEU A 1 209 ? 11.009 8.822 -28.161 1.00 93.56 209 LEU A C 1
ATOM 1694 O O . LEU A 1 209 ? 10.493 8.618 -27.065 1.00 93.56 209 LEU A O 1
ATOM 1698 N N . ALA A 1 210 ? 12.184 9.441 -28.291 1.00 93.12 210 ALA A N 1
ATOM 1699 C CA . ALA A 1 210 ? 12.921 9.973 -27.150 1.00 93.12 210 ALA A CA 1
ATOM 1700 C C . ALA A 1 210 ? 12.155 11.112 -26.451 1.00 93.12 210 ALA A C 1
ATOM 1702 O O . ALA A 1 210 ? 12.114 11.145 -25.226 1.00 93.12 210 ALA A O 1
ATOM 1703 N N . TYR A 1 211 ? 11.461 11.991 -27.186 1.00 94.38 211 TYR A N 1
ATOM 1704 C CA . TYR A 1 211 ? 10.573 12.988 -26.571 1.00 94.38 211 TYR A CA 1
ATOM 1705 C C . TYR A 1 211 ? 9.349 12.375 -25.880 1.00 94.38 211 TYR A C 1
ATOM 1707 O O . TYR A 1 211 ? 8.934 12.852 -24.828 1.00 94.38 211 TYR A O 1
ATOM 1715 N N . LEU A 1 212 ? 8.759 11.313 -26.435 1.00 95.75 212 LEU A N 1
ATOM 1716 C CA . LEU A 1 212 ? 7.678 10.600 -25.749 1.00 95.75 212 LEU A CA 1
ATOM 1717 C C . LEU A 1 212 ? 8.175 9.954 -24.451 1.00 95.75 212 LEU A C 1
ATOM 1719 O O . LEU A 1 212 ? 7.488 10.045 -23.435 1.00 95.75 212 LEU A O 1
ATOM 1723 N N . SER A 1 213 ? 9.383 9.377 -24.463 1.00 96.56 213 SER A N 1
ATOM 1724 C CA . SER A 1 213 ? 10.035 8.882 -23.247 1.00 96.56 213 SER A CA 1
ATOM 1725 C C . SER A 1 213 ? 10.189 9.994 -22.212 1.00 96.56 213 SER A C 1
ATOM 1727 O O . SER A 1 213 ? 9.658 9.866 -21.108 1.00 96.56 213 SER A O 1
ATOM 1729 N N . THR A 1 214 ? 10.794 11.128 -22.585 1.00 95.00 214 THR A N 1
ATOM 1730 C CA . THR A 1 214 ? 11.067 12.223 -21.640 1.00 95.00 214 THR A CA 1
ATOM 1731 C C . THR A 1 214 ? 9.791 12.774 -21.013 1.00 95.00 214 THR A C 1
ATOM 1733 O O . THR A 1 214 ? 9.756 13.028 -19.809 1.00 95.00 214 THR A O 1
ATOM 1736 N N . LEU A 1 215 ? 8.721 12.927 -21.801 1.00 95.94 215 LEU A N 1
ATOM 1737 C CA . LEU A 1 215 ? 7.423 13.390 -21.313 1.00 95.94 215 LEU A CA 1
ATOM 1738 C C . LEU A 1 215 ? 6.781 12.381 -20.356 1.00 95.94 215 LEU A C 1
ATOM 1740 O O . LEU A 1 215 ? 6.242 12.782 -19.323 1.00 95.94 215 LEU A O 1
ATOM 1744 N N . CYS A 1 216 ? 6.863 11.082 -20.654 1.00 95.88 216 CYS A N 1
ATOM 1745 C CA . CYS A 1 216 ? 6.385 10.032 -19.758 1.00 95.88 216 CYS A CA 1
ATOM 1746 C C . CYS A 1 216 ? 7.181 9.998 -18.442 1.00 95.88 216 CYS A C 1
ATOM 1748 O O . CYS A 1 216 ? 6.572 9.937 -17.373 1.00 95.88 216 CYS A O 1
ATOM 1750 N N . VAL A 1 217 ? 8.514 10.115 -18.490 1.00 96.62 217 VAL A N 1
ATOM 1751 C CA . VAL A 1 217 ? 9.366 10.199 -17.290 1.00 96.62 217 VAL A CA 1
ATOM 1752 C C . VAL A 1 217 ? 9.032 11.433 -16.459 1.00 96.62 217 VAL A C 1
ATOM 1754 O O . VAL A 1 217 ? 8.877 11.334 -15.242 1.00 96.62 217 VAL A O 1
ATOM 1757 N N . LEU A 1 218 ? 8.890 12.595 -17.101 1.00 95.69 218 LEU A N 1
ATOM 1758 C CA . LEU A 1 218 ? 8.534 13.838 -16.422 1.00 95.69 218 LEU A CA 1
ATOM 1759 C C . LEU A 1 218 ? 7.150 13.730 -15.772 1.00 95.69 218 LEU A C 1
ATOM 1761 O O . LEU A 1 218 ? 6.973 14.149 -14.631 1.00 95.69 218 LEU A O 1
ATOM 1765 N N . GLY A 1 219 ? 6.188 13.120 -16.467 1.00 93.81 219 GLY A N 1
ATOM 1766 C CA . GLY A 1 219 ? 4.871 12.816 -15.919 1.00 93.81 219 GLY A CA 1
ATOM 1767 C C . GLY A 1 219 ? 4.956 11.909 -14.691 1.00 93.81 219 GLY A C 1
ATOM 1768 O O . GLY A 1 219 ? 4.392 12.244 -13.653 1.00 93.81 219 GLY A O 1
ATOM 1769 N N . SER A 1 220 ? 5.710 10.807 -14.773 1.00 95.12 220 SER A N 1
ATOM 1770 C CA . SER A 1 220 ? 5.962 9.909 -13.637 1.00 95.12 220 SER A CA 1
ATOM 1771 C C . SER A 1 220 ? 6.546 10.668 -12.441 1.00 95.12 220 SER A C 1
ATOM 1773 O O . SER A 1 220 ? 6.015 10.557 -11.338 1.00 95.12 220 SER A O 1
ATOM 1775 N N . LEU A 1 221 ? 7.569 11.499 -12.676 1.00 94.56 221 LEU A N 1
ATOM 1776 C CA . LEU A 1 221 ? 8.246 12.302 -11.656 1.00 94.56 221 LEU A CA 1
ATOM 1777 C C . LEU A 1 221 ? 7.302 13.303 -10.975 1.00 94.56 221 LEU A C 1
ATOM 1779 O O . LEU A 1 221 ? 7.273 13.408 -9.751 1.00 94.56 221 LEU A O 1
ATOM 1783 N N . VAL A 1 222 ? 6.528 14.060 -11.757 1.00 93.62 222 VAL A N 1
ATOM 1784 C CA . VAL A 1 222 ? 5.595 15.059 -11.214 1.00 93.62 222 VAL A CA 1
ATOM 1785 C C . VAL A 1 222 ? 4.505 14.371 -10.401 1.00 93.62 222 VAL A C 1
ATOM 1787 O O . VAL A 1 222 ? 4.213 14.790 -9.281 1.00 93.62 222 VAL A O 1
ATOM 1790 N N . VAL A 1 223 ? 3.923 13.296 -10.934 1.00 91.38 223 VAL A N 1
ATOM 1791 C CA . VAL A 1 223 ? 2.856 12.555 -10.258 1.00 91.38 223 VAL A CA 1
ATOM 1792 C C . VAL A 1 223 ? 3.392 11.914 -8.971 1.00 91.38 223 VAL A C 1
ATOM 1794 O O . VAL A 1 223 ? 2.783 12.099 -7.919 1.00 91.38 223 VAL A O 1
ATOM 1797 N N . SER A 1 224 ? 4.555 11.249 -8.990 1.00 91.31 224 SER A N 1
ATOM 1798 C CA . SER A 1 224 ? 5.142 10.636 -7.787 1.00 91.31 224 SER A CA 1
ATOM 1799 C C . SER A 1 224 ? 5.446 11.664 -6.691 1.00 91.31 224 SER A C 1
ATOM 1801 O O . SER A 1 224 ? 5.133 11.417 -5.525 1.00 91.31 224 SER A O 1
ATOM 1803 N N . LEU A 1 225 ? 5.977 12.839 -7.048 1.00 90.12 225 LEU A N 1
ATOM 1804 C CA . LEU A 1 225 ? 6.259 13.922 -6.100 1.00 90.12 225 LEU A CA 1
ATOM 1805 C C . LEU A 1 225 ? 4.984 14.532 -5.509 1.00 90.12 225 LEU A C 1
ATOM 1807 O O . LEU A 1 225 ? 4.925 14.776 -4.301 1.00 90.12 225 LEU A O 1
ATOM 1811 N N . VAL A 1 226 ? 3.952 14.759 -6.329 1.00 89.12 226 VAL A N 1
ATOM 1812 C CA . VAL A 1 226 ? 2.664 15.289 -5.856 1.00 89.12 226 VAL A CA 1
ATOM 1813 C C . VAL A 1 226 ? 2.000 14.304 -4.897 1.00 89.12 226 VAL A C 1
ATOM 1815 O O . VAL A 1 226 ? 1.577 14.715 -3.814 1.00 89.12 226 VAL A O 1
ATOM 1818 N N . LEU A 1 227 ? 1.949 13.012 -5.241 1.00 85.06 227 LEU A N 1
ATOM 1819 C CA . LEU A 1 227 ? 1.377 11.995 -4.356 1.00 85.06 227 LEU A CA 1
ATOM 1820 C C . LEU A 1 227 ? 2.171 11.863 -3.050 1.00 85.06 227 LEU A C 1
ATOM 1822 O O . LEU A 1 227 ? 1.568 11.866 -1.975 1.00 85.06 227 LEU A O 1
ATOM 1826 N N . ALA A 1 228 ? 3.505 11.821 -3.111 1.00 84.00 228 ALA A N 1
ATOM 1827 C CA . ALA A 1 228 ? 4.351 11.770 -1.918 1.00 84.00 228 ALA A CA 1
ATOM 1828 C C . ALA A 1 228 ? 4.157 13.008 -1.021 1.00 84.00 228 ALA A C 1
ATOM 1830 O O . ALA A 1 228 ? 4.086 12.891 0.205 1.00 84.00 228 ALA A O 1
ATOM 1831 N N . GLY A 1 229 ? 4.009 14.194 -1.619 1.00 81.38 229 GLY A N 1
ATOM 1832 C CA . GLY A 1 229 ? 3.715 15.436 -0.904 1.00 81.38 229 GLY A CA 1
ATOM 1833 C C . GLY A 1 229 ? 2.349 15.414 -0.213 1.00 81.38 229 GLY A C 1
ATOM 1834 O O . GLY A 1 229 ? 2.250 15.701 0.983 1.00 81.38 229 GLY A O 1
ATOM 1835 N N . GLN A 1 230 ? 1.298 15.016 -0.936 1.00 79.06 230 GLN A N 1
ATOM 1836 C CA . GLN A 1 230 ? -0.057 14.910 -0.388 1.00 79.06 230 GLN A CA 1
ATOM 1837 C C . GLN A 1 230 ? -0.141 13.881 0.741 1.00 79.06 230 GLN A C 1
ATOM 1839 O O . GLN A 1 230 ? -0.775 14.125 1.769 1.00 79.06 230 GLN A O 1
ATOM 1844 N N . VAL A 1 231 ? 0.527 12.741 0.586 1.00 73.06 231 VAL A N 1
ATOM 1845 C CA . VAL A 1 231 ? 0.531 11.687 1.597 1.00 73.06 231 VAL A CA 1
ATOM 1846 C C . VAL A 1 231 ? 1.318 12.084 2.838 1.00 73.06 231 VAL A C 1
ATOM 1848 O O . VAL A 1 231 ? 0.824 11.871 3.943 1.00 73.06 231 VAL A O 1
ATOM 1851 N N . ASN A 1 232 ? 2.470 12.742 2.702 1.00 72.25 232 ASN A N 1
ATOM 1852 C CA . ASN A 1 232 ? 3.201 13.263 3.860 1.00 72.25 232 ASN A CA 1
ATOM 1853 C C . ASN A 1 232 ? 2.375 14.281 4.660 1.00 72.25 232 ASN A C 1
ATOM 1855 O O . ASN A 1 232 ? 2.424 14.279 5.893 1.00 72.25 232 ASN A O 1
ATOM 1859 N N . HIS A 1 233 ? 1.573 15.107 3.981 1.00 69.19 233 HIS A N 1
ATOM 1860 C CA . HIS A 1 233 ? 0.618 15.999 4.638 1.00 69.19 233 HIS A CA 1
ATOM 1861 C C . HIS A 1 233 ? -0.506 15.219 5.346 1.00 69.19 233 HIS A C 1
ATOM 1863 O O . HIS A 1 233 ? -0.853 15.510 6.492 1.00 69.19 233 HIS A O 1
ATOM 1869 N N . ASN A 1 234 ? -1.030 14.175 4.700 1.00 65.31 234 ASN A N 1
ATOM 1870 C CA . ASN A 1 234 ? -2.130 13.361 5.219 1.00 65.31 234 ASN A CA 1
ATOM 1871 C C . ASN A 1 234 ? -1.707 12.318 6.269 1.00 65.31 234 ASN A C 1
ATOM 1873 O O . ASN A 1 234 ? -2.563 11.817 6.992 1.00 65.31 234 ASN A O 1
ATOM 1877 N N . ARG A 1 235 ? -0.409 12.025 6.432 1.00 62.66 235 ARG A N 1
ATOM 1878 C CA . ARG A 1 235 ? 0.124 11.059 7.417 1.00 62.66 235 ARG A CA 1
ATOM 1879 C C . ARG A 1 235 ? -0.197 11.426 8.872 1.00 62.66 235 ARG A C 1
ATOM 1881 O O . ARG A 1 235 ? -0.109 10.579 9.753 1.00 62.66 235 ARG A O 1
ATOM 1888 N N . ARG A 1 236 ? -0.565 12.686 9.134 1.00 60.69 236 ARG A N 1
ATOM 1889 C CA . ARG A 1 236 ? -0.957 13.192 10.462 1.00 60.69 236 ARG A CA 1
ATOM 1890 C C . ARG A 1 236 ? -2.462 13.115 10.746 1.00 60.69 236 ARG A C 1
ATOM 1892 O O . ARG A 1 236 ? -2.878 13.509 11.830 1.00 60.69 236 ARG A O 1
ATOM 1899 N N . ARG A 1 237 ? -3.278 12.672 9.787 1.00 64.81 237 ARG A N 1
ATOM 1900 C CA . ARG A 1 237 ? -4.742 12.670 9.912 1.00 64.81 237 ARG A CA 1
ATOM 1901 C C . ARG A 1 237 ? -5.252 11.517 10.776 1.00 64.81 237 ARG A C 1
ATOM 1903 O O . ARG A 1 237 ? -4.679 10.429 10.778 1.00 64.81 237 ARG A O 1
ATOM 1910 N N . SER A 1 238 ? -6.344 11.768 11.499 1.00 64.38 238 SER A N 1
ATOM 1911 C CA . SER A 1 238 ? -7.041 10.758 12.301 1.00 64.38 238 SER A CA 1
ATOM 1912 C C . SER A 1 238 ? -7.710 9.709 11.402 1.00 64.38 238 SER A C 1
ATOM 1914 O O . SER A 1 238 ? -8.011 9.977 10.239 1.00 64.38 238 SER A O 1
ATOM 1916 N N . ALA A 1 239 ? -8.011 8.524 11.942 1.00 63.75 239 ALA A N 1
ATOM 1917 C CA . ALA A 1 239 ? -8.765 7.484 11.234 1.00 63.75 239 ALA A CA 1
ATOM 1918 C C . ALA A 1 239 ? -10.113 7.998 10.684 1.00 63.75 239 ALA A C 1
ATOM 1920 O O . ALA A 1 239 ? -10.555 7.585 9.614 1.00 63.75 239 ALA A O 1
ATOM 1921 N N . GLU A 1 240 ? -10.743 8.940 11.389 1.00 64.38 240 GLU A N 1
ATOM 1922 C CA . GLU A 1 240 ? -12.001 9.579 10.983 1.00 64.38 240 GLU A CA 1
ATOM 1923 C C . GLU A 1 240 ? -11.828 10.530 9.784 1.00 64.38 240 GLU A C 1
ATOM 1925 O O . GLU A 1 240 ? -12.655 10.554 8.869 1.00 64.38 240 GLU A O 1
ATOM 1930 N N . ASP A 1 241 ? -10.710 11.251 9.724 1.00 67.62 241 ASP A N 1
ATOM 1931 C CA . ASP A 1 241 ? -10.374 12.135 8.604 1.00 67.62 241 ASP A CA 1
ATOM 1932 C C . ASP A 1 241 ? -10.035 11.330 7.341 1.00 67.62 241 ASP A C 1
ATOM 1934 O O . ASP A 1 241 ? -10.396 11.709 6.228 1.00 67.62 241 ASP A O 1
ATOM 1938 N N . VAL A 1 242 ? -9.358 10.189 7.505 1.00 68.25 242 VAL A N 1
ATOM 1939 C CA . VAL A 1 242 ? -9.089 9.250 6.405 1.00 68.25 242 VAL A CA 1
ATOM 1940 C C . VAL A 1 242 ? -10.397 8.634 5.910 1.00 68.25 242 VAL A C 1
ATOM 1942 O O . VAL A 1 242 ? -10.627 8.565 4.702 1.00 68.25 242 VAL A O 1
ATOM 1945 N N . ALA A 1 243 ? -11.286 8.250 6.831 1.00 65.94 243 ALA A N 1
ATOM 1946 C CA . ALA A 1 243 ? -12.603 7.732 6.488 1.00 65.94 243 ALA A CA 1
ATOM 1947 C C . ALA A 1 243 ? -13.447 8.754 5.716 1.00 65.94 243 ALA A C 1
ATOM 1949 O O . ALA A 1 243 ? -14.033 8.431 4.686 1.00 65.94 243 ALA A O 1
ATOM 1950 N N . SER A 1 244 ? -13.486 10.009 6.157 1.00 68.56 244 SER A N 1
ATOM 1951 C CA . SER A 1 244 ? -14.225 11.055 5.442 1.00 68.56 244 SER A CA 1
ATOM 1952 C C . SER A 1 244 ? -13.634 11.359 4.059 1.00 68.56 244 SER A C 1
ATOM 1954 O O . SER A 1 244 ? -14.395 11.492 3.100 1.00 68.56 244 SER A O 1
ATOM 1956 N N . PHE A 1 245 ? -12.303 11.383 3.923 1.00 71.31 245 PHE A N 1
ATOM 1957 C CA . PHE A 1 245 ? -11.623 11.560 2.636 1.00 71.31 245 PHE A CA 1
ATOM 1958 C C . PHE A 1 245 ? -11.984 10.458 1.632 1.00 71.31 245 PHE A C 1
ATOM 1960 O O . PHE A 1 245 ? -12.407 10.737 0.511 1.00 71.31 245 PHE A O 1
ATOM 1967 N N . MET A 1 246 ? -11.876 9.201 2.048 1.00 69.00 246 MET A N 1
ATOM 1968 C CA . MET A 1 246 ? -12.161 8.043 1.204 1.00 69.00 246 MET A CA 1
ATOM 1969 C C . MET A 1 246 ? -13.658 7.894 0.884 1.00 69.00 246 MET A C 1
ATOM 1971 O O . MET A 1 246 ? -13.996 7.493 -0.225 1.00 69.00 246 MET A O 1
ATOM 1975 N N . VAL A 1 247 ? -14.567 8.280 1.795 1.00 70.38 247 VAL A N 1
ATOM 1976 C CA . VAL A 1 247 ? -16.011 8.406 1.495 1.00 70.38 247 VAL A CA 1
ATOM 1977 C C . VAL A 1 247 ? -16.269 9.515 0.472 1.00 70.38 247 VAL A C 1
ATOM 1979 O O . VAL A 1 247 ? -17.153 9.385 -0.371 1.00 70.38 247 VAL A O 1
ATOM 1982 N N . GLY A 1 248 ? -15.517 10.615 0.533 1.00 67.50 248 GLY A N 1
ATOM 1983 C CA . GLY A 1 248 ? -15.561 11.656 -0.494 1.00 67.50 248 GLY A CA 1
ATOM 1984 C C . GLY A 1 248 ? -15.141 11.112 -1.858 1.00 67.50 248 GLY A C 1
ATOM 1985 O O . GLY A 1 248 ? -15.829 11.333 -2.852 1.00 67.50 248 GLY A O 1
ATOM 1986 N N . MET A 1 249 ? -14.059 10.332 -1.887 1.00 66.44 249 MET A N 1
ATOM 1987 C CA . MET A 1 249 ? -13.525 9.734 -3.110 1.00 66.44 249 MET A CA 1
ATOM 1988 C C . MET A 1 249 ? -14.436 8.637 -3.681 1.00 66.44 249 MET A C 1
ATOM 1990 O O . MET A 1 249 ? -14.644 8.579 -4.890 1.00 66.44 249 MET A O 1
ATOM 1994 N N . SER A 1 250 ? -15.061 7.814 -2.832 1.00 65.69 250 SER A N 1
ATOM 1995 C CA . SER A 1 250 ? -15.980 6.753 -3.271 1.00 65.69 250 SER A CA 1
ATOM 1996 C C . SER A 1 250 ? -17.257 7.284 -3.927 1.00 65.69 250 SER A C 1
ATOM 1998 O O . SER A 1 250 ? -17.883 6.571 -4.706 1.00 65.69 250 SER A O 1
ATOM 2000 N N . ARG A 1 251 ? -17.631 8.538 -3.644 1.00 66.50 251 ARG A N 1
ATOM 2001 C CA . ARG A 1 251 ? -18.770 9.237 -4.262 1.00 66.50 251 ARG A CA 1
ATOM 2002 C C . ARG A 1 251 ? -18.427 9.917 -5.592 1.00 66.50 251 ARG A C 1
ATOM 2004 O O . ARG A 1 251 ? -19.312 10.509 -6.205 1.00 66.50 251 ARG A O 1
ATOM 2011 N N . SER A 1 252 ? -17.169 9.860 -6.028 1.00 64.50 252 SER A N 1
ATOM 2012 C CA . SER A 1 252 ? -16.746 10.347 -7.343 1.00 64.50 252 SER A CA 1
ATOM 2013 C C . SER A 1 252 ? -17.334 9.490 -8.473 1.00 64.50 252 SER A C 1
ATOM 2015 O O . SER A 1 252 ? -17.689 8.332 -8.263 1.00 64.50 252 SER A O 1
ATOM 2017 N N . MET A 1 253 ? -17.387 10.036 -9.693 1.00 56.78 253 MET A N 1
ATOM 2018 C CA . MET A 1 253 ? -17.911 9.370 -10.902 1.00 56.78 253 MET A CA 1
ATOM 2019 C C . MET A 1 253 ? -17.282 7.992 -11.174 1.00 56.78 253 MET A C 1
ATOM 2021 O O . MET A 1 253 ? -17.935 7.122 -11.738 1.00 56.78 253 MET A O 1
ATOM 2025 N N . LEU A 1 254 ? -16.023 7.799 -10.769 1.00 60.94 254 LEU A N 1
ATOM 2026 C CA . LEU A 1 254 ? -15.253 6.559 -10.932 1.00 60.94 254 LEU A CA 1
ATOM 2027 C C . LEU A 1 254 ? -14.991 5.840 -9.590 1.00 60.94 254 LEU A C 1
ATOM 2029 O O . LEU A 1 254 ? -14.207 4.898 -9.534 1.00 60.94 254 LEU A O 1
ATOM 2033 N N . GLY A 1 255 ? -15.602 6.302 -8.494 1.00 72.50 255 GLY A N 1
ATOM 2034 C CA . GLY A 1 255 ? -15.487 5.703 -7.162 1.00 72.50 255 GLY A CA 1
ATOM 2035 C C . GLY A 1 255 ? -14.050 5.433 -6.690 1.00 72.50 255 GLY A C 1
ATOM 2036 O O . GLY A 1 255 ? -13.133 6.223 -6.907 1.00 72.50 255 GLY A O 1
ATOM 2037 N N . LEU A 1 256 ? -13.856 4.288 -6.025 1.00 68.81 256 LEU A N 1
ATOM 2038 C CA . LEU A 1 256 ? -12.552 3.825 -5.517 1.00 68.81 256 LEU A CA 1
ATOM 2039 C C . LEU A 1 256 ? -11.570 3.440 -6.637 1.00 68.81 256 LEU A C 1
ATOM 2041 O O . LEU A 1 256 ? -10.358 3.494 -6.437 1.00 68.81 256 LEU A O 1
ATOM 2045 N N . GLU A 1 257 ? -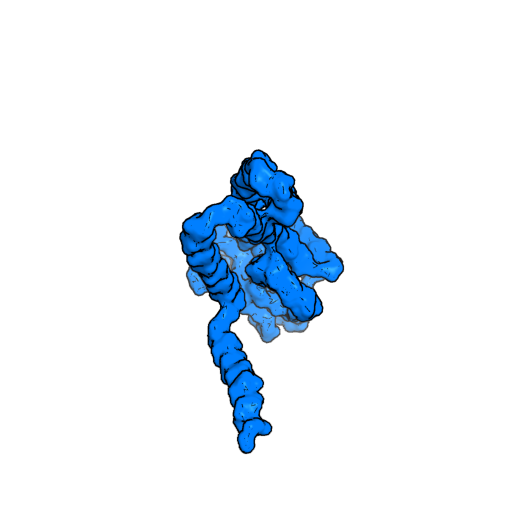12.073 3.113 -7.826 1.00 74.88 257 GLU A N 1
ATOM 2046 C CA . GLU A 1 257 ? -11.248 2.759 -8.983 1.00 74.88 257 GLU A CA 1
ATOM 2047 C C . GLU A 1 257 ? -10.452 3.975 -9.481 1.00 74.88 257 GLU A C 1
ATOM 2049 O O . GLU A 1 257 ? -9.309 3.840 -9.912 1.00 74.88 257 GLU A O 1
ATOM 2054 N N . SER A 1 258 ? -10.990 5.192 -9.334 1.00 75.50 258 SER A N 1
ATOM 2055 C CA . SER A 1 258 ? -10.249 6.421 -9.642 1.00 75.50 258 SER A CA 1
ATOM 2056 C C . SER A 1 258 ? -9.021 6.590 -8.747 1.00 75.50 258 SER A C 1
ATOM 2058 O O . SER A 1 258 ? -7.982 7.065 -9.202 1.00 75.50 258 SER A O 1
ATOM 2060 N N . LEU A 1 259 ? -9.129 6.199 -7.475 1.00 79.25 259 LEU A N 1
ATOM 2061 C CA . LEU A 1 259 ? -8.003 6.221 -6.553 1.00 79.25 259 LEU A CA 1
ATOM 2062 C C . LEU A 1 259 ? -6.962 5.194 -6.994 1.00 79.25 259 LEU A C 1
ATOM 2064 O O . LEU A 1 259 ? -5.793 5.546 -7.109 1.00 79.25 259 LEU A O 1
ATOM 2068 N N . ALA A 1 260 ? -7.388 3.971 -7.326 1.00 82.69 260 ALA A N 1
ATOM 2069 C CA . ALA A 1 260 ? -6.489 2.936 -7.829 1.00 82.69 260 ALA A CA 1
ATOM 2070 C C . ALA A 1 260 ? -5.698 3.423 -9.051 1.00 82.69 260 ALA A C 1
ATOM 2072 O O . ALA A 1 260 ? -4.476 3.291 -9.052 1.00 82.69 260 ALA A O 1
ATOM 2073 N N . LEU A 1 261 ? -6.362 4.080 -10.014 1.00 82.81 261 LEU A N 1
ATOM 2074 C CA . LEU A 1 261 ? -5.711 4.674 -11.189 1.00 82.81 261 LEU A CA 1
ATOM 2075 C C . LEU A 1 261 ? -4.629 5.684 -10.822 1.00 82.81 261 LEU A C 1
ATOM 2077 O O . LEU A 1 261 ? -3.521 5.610 -11.351 1.00 82.81 261 LEU A O 1
ATOM 2081 N N . ILE A 1 262 ? -4.941 6.608 -9.913 1.00 85.06 262 ILE A N 1
ATOM 2082 C CA . ILE A 1 262 ? -4.005 7.649 -9.479 1.00 85.06 262 ILE A CA 1
ATOM 2083 C C . ILE A 1 262 ? -2.770 7.024 -8.810 1.00 85.06 262 ILE A C 1
ATOM 2085 O O . ILE A 1 262 ? -1.654 7.468 -9.070 1.00 85.06 262 ILE A O 1
ATOM 2089 N N . LEU A 1 263 ? -2.943 5.968 -8.004 1.00 85.38 263 LEU A N 1
ATOM 2090 C CA . LEU A 1 263 ? -1.833 5.306 -7.306 1.00 85.38 263 LEU A CA 1
ATOM 2091 C C . LEU A 1 263 ? -0.899 4.532 -8.254 1.00 85.38 263 LEU A C 1
ATOM 2093 O O . LEU A 1 263 ? 0.309 4.512 -8.020 1.00 85.38 263 LEU A O 1
ATOM 2097 N N . CYS A 1 264 ? -1.423 3.906 -9.316 1.00 88.56 264 CYS A N 1
ATOM 2098 C CA . CYS A 1 264 ? -0.606 3.164 -10.290 1.00 88.56 264 CYS A CA 1
ATOM 2099 C C . CYS A 1 264 ? -0.051 4.020 -11.444 1.00 88.56 264 CYS A C 1
ATOM 2101 O O . CYS A 1 264 ? 0.769 3.531 -12.224 1.00 88.56 264 CYS A O 1
ATOM 2103 N N . LEU A 1 265 ? -0.457 5.289 -11.557 1.00 89.50 265 LEU A N 1
ATOM 2104 C CA . LEU A 1 265 ? -0.066 6.171 -12.659 1.00 89.50 265 LEU A CA 1
ATOM 2105 C C . LEU A 1 265 ? 1.455 6.421 -12.770 1.00 89.50 265 LEU A C 1
ATOM 2107 O O . LEU A 1 265 ? 1.962 6.301 -13.887 1.00 89.50 265 LEU A O 1
ATOM 2111 N N . PRO A 1 266 ? 2.211 6.707 -11.683 1.00 91.56 266 PRO A N 1
ATOM 2112 C CA . PRO A 1 266 ? 3.664 6.891 -11.779 1.00 91.56 266 PRO A CA 1
ATOM 2113 C C . PRO A 1 266 ? 4.364 5.666 -12.369 1.00 91.56 266 PRO A C 1
ATOM 2115 O O . PRO A 1 266 ? 5.187 5.778 -13.272 1.00 91.56 266 PRO A O 1
ATOM 2118 N N . PHE A 1 267 ? 3.976 4.479 -11.900 1.00 91.00 267 PHE A N 1
ATOM 2119 C CA . PHE A 1 267 ? 4.522 3.218 -12.380 1.00 91.00 267 PHE A CA 1
ATOM 2120 C C . PHE A 1 267 ? 4.248 3.016 -13.873 1.00 91.00 267 PHE A C 1
ATOM 2122 O O . PHE A 1 267 ? 5.172 2.744 -14.635 1.00 91.00 267 PHE A O 1
ATOM 2129 N N . ALA A 1 268 ? 2.995 3.185 -14.307 1.00 91.81 268 ALA A N 1
ATOM 2130 C CA . ALA A 1 268 ? 2.625 2.991 -15.706 1.00 91.81 268 ALA A CA 1
ATOM 2131 C C . ALA A 1 268 ? 3.385 3.954 -16.633 1.00 91.81 268 ALA A C 1
ATOM 2133 O O . ALA A 1 268 ? 3.935 3.522 -17.646 1.00 91.81 268 ALA A O 1
ATOM 2134 N N . LEU A 1 269 ? 3.467 5.238 -16.267 1.00 93.56 269 LEU A N 1
ATOM 2135 C CA . LEU A 1 269 ? 4.208 6.245 -17.031 1.00 93.56 269 LEU A CA 1
ATOM 2136 C C . LEU A 1 269 ? 5.702 5.914 -17.124 1.00 93.56 269 LEU A C 1
ATOM 2138 O O . LEU A 1 269 ? 6.282 6.033 -18.202 1.00 93.56 269 LEU A O 1
ATOM 2142 N N . LEU A 1 270 ? 6.311 5.444 -16.033 1.00 93.56 270 LEU A N 1
ATOM 2143 C CA . LEU A 1 270 ? 7.713 5.034 -16.026 1.00 93.56 270 LEU A CA 1
ATOM 2144 C C . LEU A 1 270 ? 7.968 3.834 -16.952 1.00 93.56 270 LEU A C 1
ATOM 2146 O O . LEU A 1 270 ? 8.948 3.833 -17.692 1.00 93.56 270 LEU A O 1
ATOM 2150 N N . ILE A 1 271 ? 7.088 2.829 -16.964 1.00 92.19 271 ILE A N 1
ATOM 2151 C CA . ILE A 1 271 ? 7.234 1.683 -17.875 1.00 92.19 271 ILE A CA 1
ATOM 2152 C C . ILE A 1 271 ? 7.075 2.117 -19.336 1.00 92.19 271 ILE A C 1
ATOM 2154 O O . ILE A 1 271 ? 7.886 1.724 -20.175 1.00 92.19 271 ILE A O 1
ATOM 2158 N N . TRP A 1 272 ? 6.085 2.959 -19.652 1.00 93.75 272 TRP A N 1
ATOM 2159 C CA . TRP A 1 272 ? 5.923 3.493 -21.009 1.00 93.75 272 TRP A CA 1
ATOM 2160 C C . TRP A 1 272 ? 7.140 4.296 -21.468 1.00 93.75 272 TRP A C 1
ATOM 2162 O O . TRP A 1 272 ? 7.565 4.134 -22.610 1.00 93.75 272 TRP A O 1
ATOM 2172 N N . ALA A 1 273 ? 7.752 5.084 -20.580 1.00 95.25 273 ALA A N 1
ATOM 2173 C CA . ALA A 1 273 ? 9.010 5.757 -20.877 1.00 95.25 273 ALA A CA 1
ATOM 2174 C C . ALA A 1 273 ? 10.121 4.771 -21.262 1.00 95.25 273 ALA A C 1
ATOM 2176 O O . ALA A 1 273 ? 10.720 4.896 -22.328 1.00 95.25 273 ALA A O 1
ATOM 2177 N N . MET A 1 274 ? 10.337 3.733 -20.449 1.00 93.19 274 MET A N 1
ATOM 2178 C CA . MET A 1 274 ? 11.338 2.698 -20.733 1.00 93.19 274 MET A CA 1
ATOM 2179 C C . MET A 1 274 ? 11.092 2.010 -22.083 1.00 93.19 274 MET A C 1
ATOM 2181 O O . MET A 1 274 ? 12.041 1.746 -22.822 1.00 93.19 274 MET A O 1
ATOM 2185 N N . VAL A 1 275 ? 9.827 1.748 -22.433 1.00 92.31 275 VAL A N 1
ATOM 2186 C CA . VAL A 1 275 ? 9.450 1.173 -23.734 1.00 92.31 275 VAL A CA 1
ATOM 2187 C C . VAL A 1 275 ? 9.778 2.138 -24.873 1.00 92.31 275 VAL A C 1
ATOM 2189 O O . VAL A 1 275 ? 10.437 1.735 -25.830 1.00 92.31 275 VAL A O 1
ATOM 2192 N N . PHE A 1 276 ? 9.372 3.407 -24.786 1.00 94.62 276 PHE A N 1
ATOM 2193 C CA . PHE A 1 276 ? 9.661 4.388 -25.835 1.00 94.62 276 PHE A CA 1
ATOM 2194 C C . PHE A 1 276 ? 11.160 4.603 -26.028 1.00 94.62 276 PHE A C 1
ATOM 2196 O O . PHE A 1 276 ? 11.624 4.613 -27.169 1.00 94.62 276 PHE A O 1
ATOM 2203 N N . PHE A 1 277 ? 11.924 4.685 -24.940 1.00 94.38 277 PHE A N 1
ATOM 2204 C CA . PHE A 1 277 ? 13.378 4.767 -24.998 1.00 94.38 277 PHE A CA 1
ATOM 2205 C C . PHE A 1 277 ? 14.005 3.534 -25.651 1.00 94.38 277 PHE A C 1
ATOM 2207 O O . PHE A 1 277 ? 14.844 3.668 -26.539 1.00 94.38 277 PHE A O 1
ATOM 2214 N N . ALA A 1 278 ? 13.574 2.327 -25.272 1.00 92.44 278 ALA A N 1
ATOM 2215 C CA . ALA A 1 278 ? 14.069 1.087 -25.866 1.00 92.44 278 ALA A CA 1
ATOM 2216 C C . ALA A 1 278 ? 13.818 1.035 -27.382 1.00 92.44 278 ALA A C 1
ATOM 2218 O O . ALA A 1 278 ? 14.702 0.636 -28.148 1.00 92.44 278 ALA A O 1
ATOM 2219 N N . VAL A 1 279 ? 12.643 1.487 -27.835 1.00 91.75 279 VAL A N 1
ATOM 2220 C CA . VAL A 1 279 ? 12.327 1.584 -29.267 1.00 91.75 279 VAL A CA 1
ATOM 2221 C C . VAL A 1 279 ? 13.177 2.669 -29.936 1.00 91.75 279 VAL A C 1
ATOM 2223 O O . VAL A 1 279 ? 13.725 2.418 -31.008 1.00 91.75 279 VAL A O 1
ATOM 2226 N N . ALA A 1 280 ? 13.355 3.838 -29.313 1.00 92.06 280 ALA A N 1
ATOM 2227 C CA . ALA A 1 280 ? 14.202 4.910 -29.843 1.00 92.06 280 ALA A CA 1
ATOM 2228 C C . ALA A 1 280 ? 15.655 4.441 -30.031 1.00 92.06 280 ALA A C 1
ATOM 2230 O O . ALA A 1 280 ? 16.238 4.618 -31.102 1.00 92.06 280 ALA A O 1
ATOM 2231 N N . LEU A 1 281 ? 16.209 3.771 -29.019 1.00 90.44 281 LEU A N 1
ATOM 2232 C CA . LEU A 1 281 ? 17.547 3.190 -29.046 1.00 90.44 281 LEU A CA 1
ATOM 2233 C C . LEU A 1 281 ? 17.669 2.110 -30.127 1.00 90.44 281 LEU A C 1
ATOM 2235 O O . LEU A 1 281 ? 18.645 2.094 -30.875 1.00 90.44 281 LEU A O 1
ATOM 2239 N N . SER A 1 282 ? 16.659 1.249 -30.262 1.00 88.94 282 SER A N 1
ATOM 2240 C CA . SER A 1 282 ? 16.617 0.225 -31.310 1.00 88.94 282 SER A CA 1
ATOM 2241 C C . SER A 1 282 ? 16.642 0.847 -32.706 1.00 88.94 282 SER A C 1
ATOM 2243 O O . SER A 1 282 ? 17.413 0.413 -33.558 1.00 88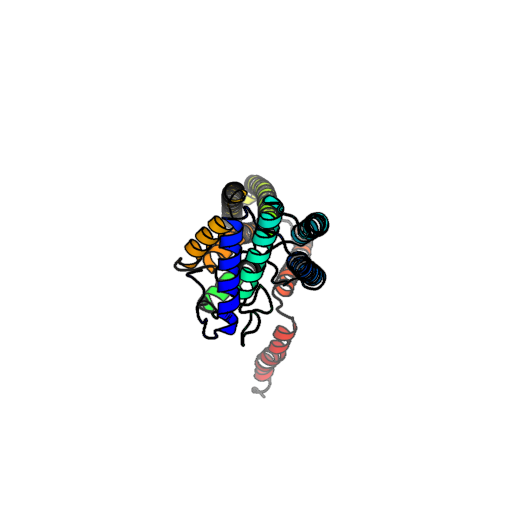.94 282 SER A O 1
ATOM 2245 N N . VAL A 1 283 ? 15.845 1.894 -32.943 1.00 88.62 283 VAL A N 1
ATOM 2246 C CA . VAL A 1 283 ? 15.807 2.601 -34.233 1.00 88.62 283 VAL A CA 1
ATOM 2247 C C . VAL A 1 283 ? 17.185 3.147 -34.601 1.00 88.62 283 VAL A C 1
ATOM 2249 O O . VAL A 1 283 ? 17.602 2.991 -35.747 1.00 88.62 283 VAL A O 1
ATOM 2252 N N . VAL A 1 284 ? 17.910 3.717 -33.636 1.00 87.38 284 VAL A N 1
ATOM 2253 C CA . VAL A 1 284 ? 19.272 4.218 -33.859 1.00 87.38 284 VAL A CA 1
ATOM 2254 C C . VAL A 1 284 ? 20.216 3.066 -34.183 1.00 87.38 284 VAL A C 1
ATOM 2256 O O . VAL A 1 284 ? 20.838 3.086 -35.242 1.00 87.38 284 VAL A O 1
ATOM 2259 N N . ILE A 1 285 ? 20.263 2.025 -33.342 1.00 85.75 285 ILE A N 1
ATOM 2260 C CA . ILE A 1 285 ? 21.155 0.869 -33.530 1.00 85.75 285 ILE A CA 1
ATOM 2261 C C . ILE A 1 285 ? 20.932 0.221 -34.902 1.00 85.75 285 ILE A C 1
ATOM 2263 O O . ILE A 1 285 ? 21.882 0.046 -35.656 1.00 85.75 285 ILE A O 1
ATOM 2267 N N . PHE A 1 286 ? 19.692 -0.092 -35.278 1.00 84.88 286 PHE A N 1
ATOM 2268 C CA . PHE A 1 286 ? 19.428 -0.798 -36.536 1.00 84.88 286 PHE A CA 1
ATOM 2269 C C . PHE A 1 286 ? 19.601 0.068 -37.789 1.00 84.88 286 PHE A C 1
ATOM 2271 O O . PHE A 1 286 ? 19.726 -0.481 -38.881 1.00 84.88 286 PHE A O 1
ATOM 2278 N N . ARG A 1 287 ? 19.600 1.403 -37.665 1.00 81.44 287 ARG A N 1
ATOM 2279 C CA . ARG A 1 287 ? 19.770 2.310 -38.812 1.00 81.44 287 ARG A CA 1
ATOM 2280 C C . ARG A 1 287 ? 21.180 2.854 -38.978 1.00 81.44 287 ARG A C 1
ATOM 2282 O O . ARG A 1 287 ? 21.523 3.226 -40.095 1.00 81.44 287 ARG A O 1
ATOM 2289 N N . THR A 1 288 ? 21.967 2.955 -37.909 1.00 76.62 288 THR A N 1
ATOM 2290 C CA . THR A 1 288 ? 23.323 3.525 -37.980 1.00 76.62 288 THR A CA 1
ATOM 2291 C C . THR A 1 288 ? 24.437 2.522 -37.749 1.00 76.62 288 THR A C 1
ATOM 2293 O O . THR A 1 288 ? 25.583 2.859 -38.025 1.00 76.62 288 THR A O 1
ATOM 2296 N N . ALA A 1 289 ? 24.153 1.344 -37.190 1.00 78.69 289 ALA A N 1
ATOM 2297 C CA . ALA A 1 289 ? 25.205 0.412 -36.814 1.00 78.69 289 ALA A CA 1
ATOM 2298 C C . ALA A 1 289 ? 25.622 -0.499 -37.976 1.00 78.69 289 ALA A C 1
ATOM 2300 O O . ALA A 1 289 ? 24.809 -0.890 -38.815 1.00 78.69 289 ALA A O 1
ATOM 2301 N N . ASP A 1 290 ? 26.902 -0.867 -37.984 1.00 82.81 290 ASP A N 1
ATOM 2302 C CA . ASP A 1 290 ? 27.461 -1.815 -38.943 1.00 82.81 290 ASP A CA 1
ATOM 2303 C C . ASP A 1 290 ? 26.813 -3.202 -38.815 1.00 82.81 290 ASP A C 1
ATOM 2305 O O . ASP A 1 290 ? 26.301 -3.588 -37.760 1.00 82.81 290 ASP A O 1
ATOM 2309 N N . VAL A 1 291 ? 26.917 -4.008 -39.877 1.00 83.44 291 VAL A N 1
ATOM 2310 C CA . VAL A 1 291 ? 26.360 -5.374 -39.945 1.00 83.44 291 VAL A CA 1
ATOM 2311 C C . VAL A 1 291 ? 26.778 -6.230 -38.740 1.00 83.44 291 VAL A C 1
ATOM 2313 O O . VAL A 1 291 ? 25.972 -6.991 -38.207 1.00 83.44 291 VAL A O 1
ATOM 2316 N N . VAL A 1 292 ? 28.014 -6.064 -38.261 1.00 82.19 292 VAL A N 1
ATOM 2317 C CA . VAL A 1 292 ? 28.547 -6.776 -37.087 1.00 82.19 292 VAL A CA 1
ATOM 2318 C C . VAL A 1 292 ? 27.832 -6.364 -35.795 1.00 82.19 292 VAL A C 1
ATOM 2320 O O . VAL A 1 292 ? 27.485 -7.217 -34.981 1.00 82.19 292 VAL A O 1
ATOM 2323 N N . ALA A 1 293 ? 27.563 -5.071 -35.609 1.00 81.31 293 ALA A N 1
ATOM 2324 C CA . ALA A 1 293 ? 26.868 -4.566 -34.429 1.00 81.31 293 ALA A CA 1
ATOM 2325 C C . ALA A 1 293 ? 25.394 -5.002 -34.409 1.00 81.31 293 ALA A C 1
ATOM 2327 O O . ALA A 1 293 ? 24.879 -5.373 -33.355 1.00 81.31 293 ALA A O 1
ATOM 2328 N N . ILE A 1 294 ? 24.738 -5.046 -35.572 1.00 85.44 294 ILE A N 1
ATOM 2329 C CA . ILE A 1 294 ? 23.368 -5.564 -35.713 1.00 85.44 294 ILE A CA 1
ATOM 2330 C C . ILE A 1 294 ? 23.305 -7.056 -35.353 1.00 85.44 294 ILE A C 1
ATOM 2332 O O . ILE A 1 294 ? 22.406 -7.469 -34.614 1.00 85.44 294 ILE A O 1
ATOM 2336 N N . LEU A 1 295 ? 24.275 -7.853 -35.822 1.00 86.38 295 LEU A N 1
ATOM 2337 C CA . LEU A 1 295 ? 24.348 -9.295 -35.559 1.00 86.38 295 LEU A CA 1
ATOM 2338 C C . LEU A 1 295 ? 24.459 -9.611 -34.057 1.00 86.38 295 LEU A C 1
ATOM 2340 O O . LEU A 1 295 ? 23.891 -10.597 -33.595 1.00 86.38 295 LEU A O 1
ATOM 2344 N N . ILE A 1 296 ? 25.158 -8.766 -33.292 1.00 86.56 296 ILE A N 1
ATOM 2345 C CA . ILE A 1 296 ? 25.328 -8.924 -31.839 1.00 86.56 296 ILE A CA 1
ATOM 2346 C C . ILE A 1 296 ? 24.130 -8.351 -31.070 1.00 86.56 296 ILE A C 1
ATOM 2348 O O . ILE A 1 296 ? 23.650 -8.968 -30.120 1.00 86.56 296 ILE A O 1
ATOM 2352 N N . ALA A 1 297 ? 23.621 -7.183 -31.467 1.00 85.94 297 ALA A N 1
ATOM 2353 C CA . ALA A 1 297 ? 22.549 -6.504 -30.744 1.00 85.94 297 ALA A CA 1
ATOM 2354 C C . ALA A 1 297 ? 21.191 -7.214 -30.881 1.00 85.94 297 ALA A C 1
ATOM 2356 O O . ALA A 1 297 ? 20.419 -7.249 -29.924 1.00 85.94 297 ALA A O 1
ATOM 2357 N N . SER A 1 298 ? 20.895 -7.800 -32.046 1.00 85.69 298 SER A N 1
ATOM 2358 C CA . SER A 1 298 ? 19.619 -8.475 -32.320 1.00 85.69 298 SER A CA 1
ATOM 2359 C C . SER A 1 298 ? 19.290 -9.636 -31.357 1.00 85.69 298 SER A C 1
ATOM 2361 O O . SER A 1 298 ? 18.205 -9.602 -30.769 1.00 85.69 298 SER A O 1
ATOM 2363 N N . PRO A 1 299 ? 20.179 -10.625 -31.109 1.00 89.50 299 PRO A N 1
ATOM 2364 C CA . PRO A 1 299 ? 19.882 -11.717 -30.180 1.00 89.50 299 PRO A CA 1
ATOM 2365 C C . PRO A 1 299 ? 19.742 -11.235 -28.732 1.00 89.50 299 PRO A C 1
ATOM 2367 O O . PRO A 1 299 ? 18.910 -11.760 -27.994 1.00 89.50 299 PRO A O 1
ATOM 2370 N N . VAL A 1 300 ? 20.503 -10.210 -28.330 1.00 89.12 300 VAL A N 1
ATOM 2371 C CA . VAL A 1 300 ? 20.400 -9.614 -26.988 1.00 89.12 300 VAL A CA 1
ATOM 2372 C C . VAL A 1 300 ? 19.045 -8.929 -26.809 1.00 89.12 300 VAL A C 1
ATOM 2374 O O . VAL A 1 300 ? 18.355 -9.190 -25.826 1.00 89.12 300 VAL A O 1
ATOM 2377 N N . TRP A 1 301 ? 18.614 -8.118 -27.778 1.00 88.12 301 TRP A N 1
ATOM 2378 C CA . TRP A 1 301 ? 17.287 -7.497 -27.760 1.00 88.12 301 TRP A CA 1
ATOM 2379 C C . TRP A 1 301 ? 16.160 -8.526 -27.758 1.00 88.12 301 TRP A C 1
ATOM 2381 O O . TRP A 1 301 ? 15.201 -8.380 -27.001 1.00 88.12 301 TRP A O 1
ATOM 2391 N N . PHE A 1 302 ? 16.287 -9.586 -28.558 1.00 88.31 302 PHE A N 1
ATOM 2392 C CA . PHE A 1 302 ? 15.320 -10.677 -28.576 1.00 88.31 302 PHE A CA 1
ATOM 2393 C C . PHE A 1 302 ? 15.221 -11.362 -27.207 1.00 88.31 302 PHE A C 1
ATOM 2395 O O . PHE A 1 302 ? 14.119 -11.532 -26.687 1.00 88.31 302 PHE A O 1
ATOM 2402 N N . ALA A 1 303 ? 16.357 -11.672 -26.574 1.00 90.06 303 ALA A N 1
ATOM 2403 C CA . ALA A 1 303 ? 16.386 -12.249 -25.234 1.00 90.06 303 ALA A CA 1
ATOM 2404 C C . ALA A 1 303 ? 15.734 -11.323 -24.192 1.00 90.06 303 ALA A C 1
ATOM 2406 O O . ALA A 1 303 ? 14.923 -11.784 -23.389 1.00 90.06 303 ALA A O 1
ATOM 2407 N N . ILE A 1 304 ? 16.024 -10.017 -24.236 1.00 89.88 304 ILE A N 1
ATOM 2408 C CA . ILE A 1 304 ? 15.418 -9.021 -23.339 1.00 89.88 304 ILE A CA 1
ATOM 2409 C C . ILE A 1 304 ? 13.896 -8.974 -23.526 1.00 89.88 304 ILE A C 1
ATOM 2411 O O . ILE A 1 304 ? 13.163 -9.020 -22.540 1.00 89.88 304 ILE A O 1
ATOM 2415 N N . LEU A 1 305 ? 13.403 -8.932 -24.769 1.00 87.44 305 LEU A N 1
ATOM 2416 C CA . LEU A 1 305 ? 11.966 -8.914 -25.057 1.00 87.44 305 LEU A CA 1
ATOM 2417 C C . LEU A 1 305 ? 11.276 -10.207 -24.610 1.00 87.44 305 LEU A C 1
ATOM 2419 O O . LEU A 1 305 ? 10.208 -10.144 -24.000 1.00 87.44 305 LEU A O 1
ATOM 2423 N N . CYS A 1 306 ? 11.882 -11.373 -24.851 1.00 88.31 306 CYS A N 1
ATOM 2424 C CA . CYS A 1 306 ? 11.355 -12.654 -24.380 1.00 88.31 306 CYS A CA 1
ATOM 2425 C C . CYS A 1 306 ? 11.270 -12.709 -22.851 1.00 88.31 306 CYS A C 1
ATOM 2427 O O . CYS A 1 306 ? 10.242 -13.112 -22.313 1.00 88.31 306 CYS A O 1
ATOM 2429 N N . LEU A 1 307 ? 12.311 -12.265 -22.142 1.00 88.56 307 LEU A N 1
ATOM 2430 C CA . LEU A 1 307 ? 12.315 -12.249 -20.678 1.00 88.56 307 LEU A CA 1
ATOM 2431 C C . LEU A 1 307 ? 11.308 -11.242 -20.111 1.00 88.56 307 LEU A C 1
ATOM 2433 O O . LEU A 1 307 ? 10.574 -11.570 -19.180 1.00 88.56 307 LEU A O 1
ATOM 2437 N N . ALA A 1 308 ? 11.228 -10.039 -20.683 1.00 85.31 308 ALA A N 1
ATOM 2438 C CA . ALA A 1 308 ? 10.292 -9.010 -20.240 1.00 85.31 308 ALA A CA 1
ATOM 2439 C C . ALA A 1 308 ? 8.832 -9.435 -20.465 1.00 85.31 308 ALA A C 1
ATOM 2441 O O . ALA A 1 308 ? 8.009 -9.340 -19.555 1.00 85.31 308 ALA A O 1
ATOM 2442 N N . THR A 1 309 ? 8.513 -9.956 -21.654 1.00 82.44 309 THR A N 1
ATOM 2443 C CA . THR A 1 309 ? 7.164 -10.459 -21.964 1.00 82.44 309 THR A CA 1
ATOM 2444 C C . THR A 1 309 ? 6.796 -11.659 -21.098 1.00 82.44 309 THR A C 1
ATOM 2446 O O . THR A 1 309 ? 5.681 -11.707 -20.582 1.00 82.44 309 THR A O 1
ATOM 2449 N N . TRP A 1 310 ? 7.734 -12.580 -20.859 1.00 83.50 310 TRP A N 1
ATOM 2450 C CA . TRP A 1 310 ? 7.543 -13.693 -19.932 1.00 83.50 310 TRP A CA 1
ATOM 2451 C C . TRP A 1 310 ? 7.191 -13.212 -18.522 1.00 83.50 310 TRP A C 1
ATOM 2453 O O . TRP A 1 310 ? 6.220 -13.692 -17.940 1.00 83.50 310 TRP A O 1
ATOM 2463 N N . LEU A 1 311 ? 7.931 -12.236 -17.988 1.00 80.75 311 LEU A N 1
ATOM 2464 C CA . LEU A 1 311 ? 7.701 -11.714 -16.642 1.00 80.75 311 LEU A CA 1
ATOM 2465 C C . LEU A 1 311 ? 6.323 -11.047 -16.513 1.00 80.75 311 LEU A C 1
ATOM 2467 O O . LEU A 1 311 ? 5.626 -11.260 -15.525 1.00 80.75 311 LEU A O 1
ATOM 2471 N N . VAL A 1 312 ? 5.902 -10.290 -17.531 1.00 77.19 312 VAL A N 1
ATOM 2472 C CA . VAL A 1 312 ? 4.578 -9.643 -17.568 1.00 77.19 312 VAL A CA 1
ATOM 2473 C C . VAL A 1 312 ? 3.448 -10.672 -17.676 1.00 77.19 312 VAL A C 1
ATOM 2475 O O . VAL A 1 312 ? 2.404 -10.508 -17.043 1.00 77.19 312 VAL A O 1
ATOM 2478 N N . LEU A 1 313 ? 3.636 -11.743 -18.452 1.00 76.00 313 LEU A N 1
ATOM 2479 C CA . LEU A 1 313 ? 2.660 -12.833 -18.555 1.00 76.00 313 LEU A CA 1
ATOM 2480 C C . LEU A 1 313 ? 2.552 -13.621 -17.245 1.00 76.00 313 LEU A C 1
ATOM 2482 O O . LEU A 1 313 ? 1.439 -13.905 -16.799 1.00 76.00 313 LEU A O 1
ATOM 2486 N N . ALA A 1 314 ? 3.692 -13.921 -16.618 1.00 76.25 314 ALA A N 1
ATOM 2487 C CA . ALA A 1 314 ? 3.756 -14.602 -15.330 1.00 76.25 314 ALA A CA 1
ATOM 2488 C C . ALA A 1 314 ? 3.097 -13.774 -14.217 1.00 76.25 314 ALA A C 1
ATOM 2490 O O . ALA A 1 314 ? 2.329 -14.315 -13.431 1.00 76.25 314 ALA A O 1
ATOM 2491 N N . ALA A 1 315 ? 3.335 -12.459 -14.184 1.00 68.00 315 ALA A N 1
ATOM 2492 C CA . ALA A 1 315 ? 2.749 -11.562 -13.188 1.00 68.00 315 ALA A CA 1
ATOM 2493 C C . ALA A 1 315 ? 1.225 -11.387 -13.329 1.00 68.00 315 ALA A C 1
ATOM 2495 O O . ALA A 1 315 ? 0.554 -11.061 -12.354 1.00 68.00 315 ALA A O 1
ATOM 2496 N N . ASN A 1 316 ? 0.672 -11.594 -14.528 1.00 65.00 316 ASN A N 1
ATOM 2497 C CA . ASN A 1 316 ? -0.763 -11.459 -14.798 1.00 65.00 316 ASN A CA 1
ATOM 2498 C C . ASN A 1 316 ? -1.549 -12.777 -14.656 1.00 65.00 316 ASN A C 1
ATOM 2500 O O . ASN A 1 316 ? -2.700 -12.835 -15.096 1.00 65.00 316 ASN A O 1
ATOM 2504 N N . ASP A 1 317 ? -0.948 -13.833 -14.089 1.00 62.06 317 ASP A N 1
ATOM 2505 C CA . ASP A 1 317 ? -1.544 -15.174 -13.951 1.00 62.06 317 ASP A CA 1
ATOM 2506 C C . ASP A 1 317 ? -2.127 -15.719 -15.271 1.00 62.06 317 ASP A C 1
ATOM 2508 O O . ASP A 1 317 ? -3.038 -16.556 -15.296 1.00 62.06 317 ASP A O 1
ATOM 2512 N N . ILE A 1 318 ? -1.599 -15.263 -16.414 1.00 56.19 318 ILE A N 1
ATOM 2513 C CA . ILE A 1 318 ? -1.919 -15.838 -17.717 1.00 56.19 318 ILE A CA 1
ATOM 2514 C C . ILE A 1 318 ? -1.068 -17.096 -17.814 1.00 56.19 318 ILE A C 1
ATOM 2516 O O . ILE A 1 318 ? -0.015 -17.121 -18.448 1.00 56.19 318 ILE A O 1
ATOM 2520 N N . HIS A 1 319 ? -1.509 -18.155 -17.133 1.00 44.91 319 HIS A N 1
ATOM 2521 C CA . HIS A 1 319 ? -0.900 -19.460 -17.300 1.00 44.91 319 HIS A CA 1
ATOM 2522 C C . HIS A 1 319 ? -0.852 -19.776 -18.796 1.00 44.91 319 HIS A C 1
ATOM 2524 O O . HIS A 1 319 ? -1.866 -19.763 -19.500 1.00 44.91 319 HIS A O 1
ATOM 2530 N N . VAL A 1 320 ? 0.351 -20.106 -19.265 1.00 47.09 320 VAL A N 1
ATOM 2531 C CA . VAL A 1 320 ? 0.661 -20.566 -20.626 1.00 47.09 320 VAL A CA 1
ATOM 2532 C C . VAL A 1 320 ? -0.263 -21.719 -21.072 1.00 47.09 320 VAL A C 1
ATOM 2534 O O . VAL A 1 320 ? -0.425 -21.955 -22.267 1.00 47.09 320 VAL A O 1
ATOM 2537 N N . SER A 1 321 ? -0.964 -22.379 -20.138 1.00 45.59 321 SER A N 1
ATOM 2538 C CA . SER A 1 321 ? -2.024 -23.357 -20.409 1.00 45.59 321 SER A CA 1
ATOM 2539 C C . SER A 1 321 ? -3.228 -22.808 -21.191 1.00 45.59 321 SER A C 1
ATOM 2541 O O . SER A 1 321 ? -3.875 -23.566 -21.907 1.00 45.59 321 SER A O 1
ATOM 2543 N N . ARG A 1 322 ? -3.531 -21.502 -21.128 1.00 41.59 322 ARG A N 1
ATOM 2544 C CA . ARG A 1 322 ? -4.597 -20.904 -21.958 1.00 41.59 322 ARG A CA 1
ATOM 2545 C C . ARG A 1 322 ? -4.125 -20.639 -23.394 1.00 41.59 322 ARG A C 1
ATOM 2547 O O . ARG A 1 322 ? -4.917 -20.698 -24.329 1.00 41.59 322 ARG A O 1
ATOM 2554 N N . VAL A 1 323 ? -2.823 -20.422 -23.587 1.00 48.50 323 VAL A N 1
ATOM 2555 C CA . VAL A 1 323 ? -2.201 -20.303 -24.918 1.00 48.50 323 VAL A CA 1
ATOM 2556 C C . VAL A 1 323 ? -2.036 -21.685 -25.563 1.00 48.50 323 VAL A C 1
ATOM 2558 O O . VAL A 1 323 ? -2.260 -21.833 -26.763 1.00 48.50 323 VAL A O 1
ATOM 2561 N N . SER A 1 324 ? -1.756 -22.735 -24.780 1.00 47.09 324 SER A N 1
ATOM 2562 C CA . SER A 1 324 ? -1.753 -24.114 -25.292 1.00 47.09 324 SER A CA 1
ATOM 2563 C C . SER A 1 324 ? -3.149 -24.634 -25.662 1.00 47.09 324 SER A C 1
ATOM 2565 O O . SER A 1 324 ? -3.236 -25.526 -26.502 1.00 47.09 324 SER A O 1
ATOM 2567 N N . GLN A 1 325 ? -4.230 -24.050 -25.128 1.00 47.88 325 GLN A N 1
ATOM 2568 C CA . GLN A 1 325 ? -5.609 -24.309 -25.572 1.00 47.88 325 GLN A CA 1
ATOM 2569 C C . GLN A 1 325 ? -5.969 -23.638 -26.910 1.00 47.88 325 GLN A C 1
ATOM 2571 O O . GLN A 1 325 ? -6.861 -24.121 -27.600 1.00 47.88 325 GLN A O 1
ATOM 2576 N N . LEU A 1 326 ? -5.260 -22.582 -27.324 1.00 46.59 326 LEU A N 1
ATOM 2577 C CA . LEU A 1 326 ? -5.418 -21.973 -28.656 1.00 46.59 326 LEU A CA 1
ATOM 2578 C C . LEU A 1 326 ? -4.591 -22.687 -29.736 1.00 46.59 326 LEU A C 1
ATOM 2580 O O . LEU A 1 326 ? -4.908 -22.593 -30.920 1.00 46.59 326 LEU A O 1
ATOM 2584 N N . ARG A 1 327 ? -3.560 -23.447 -29.344 1.00 47.50 327 ARG A N 1
ATOM 2585 C CA . ARG A 1 327 ? -2.740 -24.253 -30.258 1.00 47.50 327 ARG A CA 1
ATOM 2586 C C . ARG A 1 327 ? -3.550 -25.278 -31.076 1.00 47.50 327 ARG A C 1
ATOM 2588 O O . ARG A 1 327 ? -3.309 -25.322 -32.277 1.00 47.50 327 ARG A O 1
ATOM 2595 N N . PRO A 1 328 ? -4.496 -26.070 -30.526 1.00 53.38 328 PRO A N 1
ATOM 2596 C CA . PRO A 1 328 ? -5.309 -26.967 -31.351 1.00 53.38 328 PRO A CA 1
ATOM 2597 C C . PRO A 1 328 ? -6.213 -26.207 -32.332 1.00 53.38 328 PRO A C 1
ATOM 2599 O O . PRO A 1 328 ? -6.290 -26.606 -33.485 1.00 53.38 328 PRO A O 1
ATOM 2602 N N . TRP A 1 329 ? -6.787 -25.063 -31.938 1.00 55.19 329 TRP A N 1
ATOM 2603 C CA . TRP A 1 329 ? -7.652 -24.256 -32.813 1.00 55.19 329 TRP A CA 1
ATOM 2604 C C . TRP A 1 329 ? -6.894 -23.637 -34.000 1.00 55.19 329 TRP A C 1
ATOM 2606 O O . TRP A 1 329 ? -7.361 -23.675 -35.137 1.00 55.19 329 TRP A O 1
ATOM 2616 N N . VAL A 1 330 ? -5.684 -23.118 -33.759 1.00 55.31 330 VAL A N 1
ATOM 2617 C CA . VAL A 1 330 ? -4.814 -22.561 -34.811 1.00 55.31 330 VAL A CA 1
ATOM 2618 C C . VAL A 1 330 ? -4.261 -23.662 -35.725 1.00 55.31 330 VAL A C 1
ATOM 2620 O O . VAL A 1 330 ? -4.166 -23.460 -36.933 1.00 55.31 330 VAL A O 1
ATOM 2623 N N . VAL A 1 331 ? -3.931 -24.838 -35.177 1.00 58.88 331 VAL A N 1
ATOM 2624 C CA . VAL A 1 331 ? -3.474 -25.993 -35.969 1.00 58.88 331 VAL A CA 1
ATOM 2625 C C . VAL A 1 331 ? -4.613 -26.561 -36.821 1.00 58.88 331 VAL A C 1
ATOM 2627 O O . VAL A 1 331 ? -4.377 -26.846 -37.990 1.00 58.88 331 VAL A O 1
ATOM 2630 N N . GLU A 1 332 ? -5.846 -26.646 -36.315 1.00 56.72 332 GLU A N 1
ATOM 2631 C CA . GLU A 1 332 ? -7.012 -27.065 -37.110 1.00 56.72 332 GLU A CA 1
ATOM 2632 C C . GLU A 1 332 ? -7.353 -26.072 -38.229 1.00 56.72 332 GLU A C 1
ATOM 2634 O O . GLU A 1 332 ? -7.647 -26.498 -39.344 1.00 56.72 332 GLU A O 1
ATOM 2639 N N . HIS A 1 333 ? -7.255 -24.759 -37.991 1.00 54.16 333 HIS A N 1
ATOM 2640 C CA . HIS A 1 333 ? -7.521 -23.758 -39.034 1.00 54.16 333 HIS A CA 1
ATOM 2641 C C . HIS A 1 333 ? -6.404 -23.632 -40.082 1.00 54.16 333 HIS A C 1
ATOM 2643 O O . HIS A 1 333 ? -6.693 -23.293 -41.226 1.00 54.16 333 HIS A O 1
ATOM 2649 N N . LEU A 1 334 ? -5.142 -23.913 -39.735 1.00 48.62 334 LEU A N 1
ATOM 2650 C CA . LEU A 1 334 ? -4.026 -23.859 -40.691 1.00 48.62 334 LEU A CA 1
ATOM 2651 C C . LEU A 1 334 ? -3.791 -25.186 -41.430 1.00 48.62 334 LEU A C 1
ATOM 2653 O O . LEU A 1 334 ? -3.460 -25.155 -42.612 1.00 48.62 334 LEU A O 1
ATOM 2657 N N . PHE A 1 335 ? -3.991 -26.344 -40.789 1.00 51.81 335 PHE A N 1
ATOM 2658 C CA . PHE A 1 335 ? -3.837 -27.656 -41.439 1.00 51.81 335 PHE A CA 1
ATOM 2659 C C . PHE A 1 335 ? -5.138 -28.210 -42.039 1.00 51.81 335 PHE A C 1
ATOM 2661 O O . PHE A 1 335 ? -5.069 -29.000 -42.978 1.00 51.81 335 PHE A O 1
ATOM 2668 N N . GLY A 1 336 ? -6.318 -27.765 -41.591 1.00 48.34 336 GLY A N 1
ATOM 2669 C CA . GLY A 1 336 ? -7.603 -28.145 -42.194 1.00 48.34 336 GLY A CA 1
ATOM 2670 C C . GLY A 1 336 ? -7.813 -27.595 -43.611 1.00 48.34 336 GLY A C 1
ATOM 2671 O O . GLY A 1 336 ? -8.570 -28.166 -44.391 1.00 48.34 336 GLY A O 1
ATOM 2672 N N . VAL A 1 337 ? -7.093 -26.533 -43.989 1.00 48.44 337 VAL A N 1
ATOM 2673 C CA . VAL A 1 337 ? -7.148 -25.946 -45.341 1.00 48.44 337 VAL A CA 1
ATOM 2674 C C . VAL A 1 337 ? -6.362 -26.777 -46.368 1.00 48.44 337 VAL A C 1
ATOM 2676 O O . VAL A 1 337 ? -6.642 -26.698 -47.560 1.00 48.44 337 VAL A O 1
ATOM 2679 N N . ILE A 1 338 ? -5.432 -27.637 -45.934 1.00 48.25 338 ILE A N 1
ATOM 2680 C CA . ILE A 1 338 ? -4.570 -28.414 -46.844 1.00 48.25 338 ILE A CA 1
ATOM 2681 C C . ILE A 1 338 ? -5.231 -29.738 -47.283 1.00 48.25 338 ILE A C 1
ATOM 2683 O O . ILE A 1 338 ? -4.840 -30.305 -48.298 1.00 48.25 338 ILE A O 1
ATOM 2687 N N . HIS A 1 339 ? -6.271 -30.220 -46.589 1.00 46.84 339 HIS A N 1
ATOM 2688 C CA . HIS A 1 339 ? -6.900 -31.514 -46.904 1.00 46.84 339 HIS A CA 1
ATOM 2689 C C . HIS A 1 339 ? -8.175 -31.438 -47.766 1.00 46.84 339 HIS A C 1
ATOM 2691 O O . HIS A 1 339 ? -8.714 -32.473 -48.133 1.00 46.84 339 HIS A O 1
ATOM 2697 N N . ASN A 1 340 ? -8.634 -30.237 -48.141 1.00 44.56 340 ASN A N 1
ATOM 2698 C CA . ASN A 1 340 ? -9.815 -30.035 -49.002 1.00 44.56 340 ASN A CA 1
ATOM 2699 C C . ASN A 1 340 ? -9.465 -29.666 -50.463 1.00 44.56 340 ASN A C 1
ATOM 2701 O O . ASN A 1 340 ? -10.283 -29.083 -51.176 1.00 44.56 340 ASN A O 1
ATOM 2705 N N . GLN A 1 341 ? -8.244 -29.971 -50.912 1.00 46.22 341 GLN A N 1
ATOM 2706 C CA . GLN A 1 341 ? -7.746 -29.678 -52.267 1.00 46.22 341 GLN A CA 1
ATOM 2707 C C . GLN A 1 341 ? -6.978 -30.867 -52.886 1.00 46.22 341 GLN A C 1
ATOM 2709 O O . GLN A 1 341 ? -5.977 -30.655 -53.567 1.00 46.22 341 GLN A O 1
ATOM 2714 N N . VAL A 1 342 ? -7.427 -32.111 -52.665 1.00 39.28 342 VAL A N 1
ATOM 2715 C CA . VAL A 1 342 ? -7.033 -33.277 -53.487 1.00 39.28 342 VAL A CA 1
ATOM 2716 C C . VAL A 1 342 ? -8.245 -34.148 -53.768 1.00 39.28 342 VAL A C 1
ATOM 2718 O O . VAL A 1 342 ? -8.967 -34.455 -52.794 1.00 39.28 342 VAL A O 1
#

Sequence (342 aa):
MNKIRGVEHKSHVRYALEAQYWRHVELFPNKRLLPENVIVKLKEIVMFAQAENITSETCLAPFASDEVASMLGLVDSLMSSANEEREHSVWIVARFTRLFCNAKFVNFCGQPGARLDVDQSIYGKSNALPTWILHFMKFTLFGSFDVQNKAIHRIWVDELVVQPRWKNFIDRLTTEWNGYTIYSTVMLAVDISFLAVQPVQNQMSATLLAYLSTLCVLGSLVVSLVLAGQVNHNRRRSAEDVASFMVGMSRSMLGLESLALILCLPFALLIWAMVFFAVALSVVIFRTADVVAILIASPVWFAILCLATWLVLAANDIHVSRVSQLRPWVVEHLFGVIHNQV

Organism: NCBI:txid930992

Secondary structure (DSSP, 8-state):
-TT------HHHHHHHHHHHHHHHHHH--TT----HHHHHHHHHHHHHHHHHHHH-TT---SS-HHHHHHHHHHHHHHGGGTTS--HHHHHHHHHHHHHHHHHHHHTTTTSTT---STT--SS----PPPHHHHHHHHHHTTTHHHHHHHHHHHHEETTEE-HHHHHHHHHHHHHHHHHHHHHHHHHHHHHHHHHTSHHHHT-HHHHHHHHHHHHHHHHHHHHHHHHHHHHHHHTT--HHHHHHHHHHHHTSTTHHHHHHHHHHHHHHHHHHHHHHHHHHHHHHHHHHS-HHHHHHHHHHHHHHHHHHHHHHHHHTT--THHHHHHHHHHHHHHHTTTSS--

pLDDT: mean 81.04, std 13.82, range [38.62, 96.62]